Protein 9KUP (pdb70)

Sequence (260 aa):
QEPLTKERLISDWNSNVSVAVARTTAIAKSSDASLVQFLAADAAATTKSTANVLKQIEPLITQPAEREILDKIQVRKTYIASRDKVSQLKADGAEEAESTLINSYVPAAQGYLKLLGELLNLQRASSLDAKAAQEPLTKERLISDWNSNVSVAVARTTAIAKSSDASLVQFLAADAAATTKSTANVLKQIEPLITQPAEREILDKIQVRKTYIASRDKVSQLKADGAEEAESTLINSYVPAAQGYLKLLGELLNLQRASLD

Secondary structure (DSSP, 8-state):
--HHHHHHHHHHHHHHHHHHHHHHHHHHH-S-TTHHHHTHHHHHHHHHHHHHHHHHHGGG--SHHHHHHHHH--HHHHHHHHHHHHHHHHHT--HHHHHHIIIIIHHHHHHHHHHHHHHHHHHHHHHHHHH-/-HHHHHHHHHHHHHHHHHHHHHHHHHHHH-S-THHHHHTHHHHHHHHHHHHHHHHHHGGG--SHHHHHHHHH--HHHHHHHHHHHHHHHHHT--HHHHHHIIIIIHHHHHHHHHHHHHHHHHHHHHH-

Organism: NCBI:txid363952

InterPro domains:
  IPR003660 HAMP domain [PF00672] (223-268)
  IPR003660 HAMP domain [PS50885] (225-277)
  IPR003660 HAMP domain [SM00304] (225-277)
  IPR004089 Methyl-accepting chemotaxis protein (MCP) signalling domain [PF00015] (337-493)
  IPR004089 Methyl-accepting chemotaxis protein (MCP) signalling domain [PS50111] (282-511)
  IPR004089 Methyl-accepting chemotaxis protein (MCP) signalling domain [SM00283] (278-525)
  IPR004090 Chemotaxis methyl-accepting receptor [PR00260] (29-54)
  IPR004090 Chemotaxis methyl-accepting receptor [PR00260] (299-328)
  IPR004090 Chemotaxis methyl-accepting receptor [PR00260] (376-403)
  IPR004090 Chemotaxis methyl-accepting receptor [PR00260] (405-434)
  IPR004090 Chemotaxis methyl-accepting receptor [PR00260] (453-482)
  IPR024478 Chemotaxis methyl-accepting receptor HlyB-like, 4HB MCP domain [PF12729] (18-185)
  IPR047347 Putative sensory transducer protein YvaQ-like, ligand-binding sensor domain [cd19411] (57-194)

Solvent-accessible surface area: 12837 Å² total

Structure (mmCIF, N/CA/C/O backbone):
data_9KUP
#
_entry.id   9KUP
#
_cell.length_a   59.800
_cell.length_b   59.800
_cell.length_c   158.201
_cell.angle_alpha   90.00
_cell.angle_beta   90.00
_cell.angle_gamma   120.00
#
_symmetry.space_group_name_H-M   'P 31 2 1'
#
loop_
_entity.id
_entity.type
_entity.pdbx_description
1 polymer 'Methyl-accepting chemotaxis sensory transducer'
2 non-polymer D-MALATE
3 non-polymer 'SULFATE ION'
4 non-polymer GLYCEROL
5 water water
#
loop_
_atom_site.group_PDB
_atom_site.id
_atom_site.type_symbol
_atom_site.label_atom_id
_atom_site.label_alt_id
_atom_site.label_comp_id
_atom_site.label_asym_id
_atom_site.label_entity_id
_atom_site.label_seq_id
_atom_site.pdbx_PDB_ins_code
_atom_site.Cartn_x
_atom_site.Cartn_y
_atom_site.Cartn_z
_atom_site.occupancy
_atom_site.B_iso_or_equiv
_atom_site.auth_seq_id
_atom_site.auth_comp_id
_atom_site.auth_asym_id
_atom_site.auth_atom_id
_atom_site.pdbx_PDB_model_num
ATOM 17 N N . GLN A 1 35 ? 11.860 -9.687 25.463 1.00 26.64 59 GLN A N 1
ATOM 18 C CA . GLN A 1 35 ? 11.968 -10.554 24.295 1.00 27.05 59 GLN A CA 1
ATOM 19 C C . GLN A 1 35 ? 12.505 -9.762 23.112 1.00 25.14 59 GLN A C 1
ATOM 20 O O . GLN A 1 35 ? 12.378 -8.539 23.061 1.00 23.18 59 GLN A O 1
ATOM 26 N N . GLU A 1 36 ? 13.101 -10.488 22.149 1.00 22.72 60 GLU A N 1
ATOM 27 C CA . GLU A 1 36 ? 13.754 -9.965 20.949 1.00 22.50 60 GLU A CA 1
ATOM 28 C C . GLU A 1 36 ? 14.593 -8.728 21.261 1.00 20.12 60 GLU A C 1
ATOM 29 O O . GLU A 1 36 ? 14.469 -7.696 20.569 1.00 21.20 60 GLU A O 1
ATOM 35 N N . PRO A 1 37 ? 15.437 -8.780 22.298 1.00 23.61 61 PRO A N 1
ATOM 36 C CA . PRO A 1 37 ? 16.189 -7.570 22.663 1.00 24.63 61 PRO A CA 1
ATOM 37 C C . PRO A 1 37 ? 17.148 -7.122 21.570 1.00 22.53 61 PRO A C 1
ATOM 38 O O . PRO A 1 37 ? 17.363 -5.912 21.421 1.00 20.42 61 PRO A O 1
ATOM 42 N N . LEU A 1 38 ? 17.753 -8.047 20.811 1.00 19.14 62 LEU A N 1
ATOM 43 C CA . LEU A 1 38 ? 18.724 -7.605 19.808 1.00 16.11 62 LEU A CA 1
ATOM 44 C C . LEU A 1 38 ? 18.039 -6.834 18.684 1.00 16.92 62 LEU A C 1
ATOM 45 O O . LEU A 1 38 ? 18.548 -5.793 18.230 1.00 17.59 62 LEU A O 1
ATOM 50 N N . THR A 1 39 ? 16.875 -7.313 18.228 1.00 15.52 63 THR A N 1
ATOM 51 C CA . THR A 1 39 ? 16.143 -6.575 17.200 1.00 16.94 63 THR A CA 1
ATOM 52 C C . THR A 1 39 ? 15.798 -5.180 17.680 1.00 17.15 63 THR A C 1
ATOM 53 O O . THR A 1 39 ? 15.933 -4.193 16.930 1.00 17.03 63 THR A O 1
ATOM 57 N N . LYS A 1 40 ? 15.314 -5.071 18.924 1.00 17.00 64 LYS A N 1
ATOM 58 C CA . LYS A 1 40 ? 14.997 -3.752 19.446 1.00 16.19 64 LYS A CA 1
ATOM 59 C C . LYS A 1 40 ? 16.254 -2.908 19.629 1.00 13.86 64 LYS A C 1
ATOM 60 O O . LYS A 1 40 ? 16.229 -1.712 19.395 1.00 15.80 64 LYS A O 1
ATOM 66 N N . GLU A 1 41 ? 17.358 -3.504 20.077 1.00 15.82 65 GLU A N 1
ATOM 67 C CA . GLU A 1 41 ? 18.583 -2.729 20.197 1.00 15.10 65 GLU A CA 1
ATOM 68 C C . GLU A 1 41 ? 19.001 -2.122 18.850 1.00 16.98 65 GLU A C 1
ATOM 69 O O . GLU A 1 41 ? 19.413 -0.955 18.782 1.00 16.61 65 GLU A O 1
ATOM 75 N N . ARG A 1 42 ? 18.871 -2.874 17.762 1.00 15.62 66 ARG A N 1
ATOM 76 C CA . ARG A 1 42 ? 19.257 -2.326 16.459 1.00 13.62 66 ARG A CA 1
ATOM 77 C C . ARG A 1 42 ? 18.312 -1.213 16.014 1.00 16.48 66 ARG A C 1
ATOM 78 O O . ARG A 1 42 ? 18.744 -0.184 15.450 1.00 15.76 66 ARG A O 1
ATOM 86 N N . LEU A 1 43 ? 17.016 -1.380 16.265 1.00 13.77 67 LEU A N 1
ATOM 87 C CA . LEU A 1 43 ? 16.072 -0.326 15.936 1.00 13.33 67 LEU A CA 1
ATOM 88 C C . LEU A 1 43 ? 16.319 0.933 16.767 1.00 15.26 67 LEU A C 1
ATOM 89 O O . LEU A 1 43 ? 16.272 2.047 16.231 1.00 14.72 67 LEU A O 1
ATOM 94 N N . ILE A 1 44 ? 16.609 0.775 18.066 1.00 13.85 68 ILE A N 1
ATOM 95 C CA . ILE A 1 44 ? 16.864 1.930 18.925 1.00 14.62 68 ILE A CA 1
ATOM 96 C C . ILE A 1 44 ? 18.169 2.594 18.538 1.00 16.48 68 ILE A C 1
ATOM 97 O O . ILE A 1 44 ? 18.270 3.812 18.611 1.00 15.84 68 ILE A O 1
ATOM 102 N N . SER A 1 45 ? 19.178 1.822 18.107 1.00 14.96 69 SER A N 1
ATOM 103 C CA . SER A 1 45 ? 20.407 2.427 17.615 1.00 16.04 69 SER A CA 1
ATOM 104 C C . SER A 1 45 ? 20.110 3.365 16.464 1.00 16.45 69 SER A C 1
ATOM 105 O O . SER A 1 45 ? 20.594 4.503 16.431 1.00 15.51 69 SER A O 1
ATOM 108 N N . ASP A 1 46 ? 19.305 2.916 15.493 1.00 14.40 70 ASP A N 1
ATOM 109 C CA . ASP A 1 46 ? 18.952 3.802 14.383 1.00 14.13 70 ASP A CA 1
ATOM 110 C C . ASP A 1 46 ? 18.149 5.007 14.872 1.00 13.58 70 ASP A C 1
ATOM 111 O O . ASP A 1 46 ? 18.342 6.138 14.400 1.00 13.97 70 ASP A O 1
ATOM 116 N N . TRP A 1 47 ? 17.218 4.771 15.803 1.00 11.96 71 TRP A N 1
ATOM 117 C CA . TRP A 1 47 ? 16.405 5.847 16.359 1.00 12.49 71 TRP A CA 1
ATOM 118 C C . TRP A 1 47 ? 17.273 6.908 17.037 1.00 13.48 71 TRP A C 1
ATOM 119 O O . TRP A 1 47 ? 17.104 8.114 16.797 1.00 12.59 71 TRP A O 1
ATOM 130 N N . ASN A 1 48 ? 18.190 6.468 17.909 1.00 13.16 72 ASN A N 1
ATOM 131 C CA . ASN A 1 48 ? 19.140 7.354 18.582 1.00 14.00 72 ASN A CA 1
ATOM 132 C C . ASN A 1 48 ? 19.934 8.155 17.579 1.00 12.99 72 ASN A C 1
ATOM 133 O O . ASN A 1 48 ? 20.195 9.344 17.784 1.00 13.66 72 ASN A O 1
ATOM 138 N N . SER A 1 49 ? 20.421 7.489 16.521 1.00 13.21 73 SER A N 1
ATOM 139 C CA . SER A 1 49 ? 21.202 8.191 15.512 1.00 10.60 73 SER A CA 1
ATOM 140 C C . SER A 1 49 ? 20.358 9.271 14.883 1.00 10.73 73 SER A C 1
ATOM 141 O O . SER A 1 49 ? 20.821 10.412 14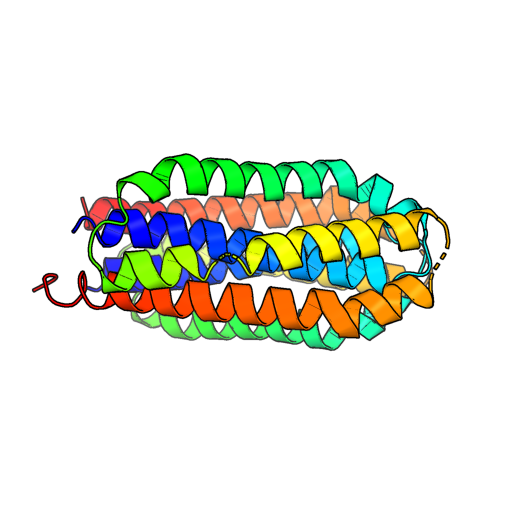.711 1.00 11.99 73 SER A O 1
ATOM 144 N N . ASN A 1 50 ? 19.101 8.951 14.570 1.00 11.93 74 ASN A N 1
ATOM 145 C CA . ASN A 1 50 ? 18.242 9.941 13.923 1.00 12.47 74 ASN A CA 1
ATOM 146 C C . ASN A 1 50 ? 18.003 11.144 14.832 1.00 11.73 74 ASN A C 1
ATOM 147 O O . ASN A 1 50 ? 18.052 12.297 14.378 1.00 11.62 74 ASN A O 1
ATOM 152 N N . VAL A 1 51 ? 17.755 10.894 16.125 1.00 11.01 75 VAL A N 1
ATOM 153 C CA . VAL A 1 51 ? 17.548 12.015 17.037 1.00 11.87 75 VAL A CA 1
ATOM 154 C C . VAL A 1 51 ? 18.815 12.852 17.121 1.00 11.51 75 VAL A C 1
ATOM 155 O O . VAL A 1 51 ? 18.761 14.085 17.091 1.00 12.87 75 VAL A O 1
ATOM 159 N N . SER A 1 52 ? 19.971 12.195 17.239 1.00 12.07 76 SER A N 1
ATOM 160 C CA . SER A 1 52 ? 21.230 12.936 17.356 1.00 10.07 76 SER A CA 1
ATOM 161 C C . SER A 1 52 ? 21.489 13.781 16.122 1.00 11.68 76 SER A C 1
ATOM 162 O O . SER A 1 52 ? 21.967 14.923 16.225 1.00 11.25 76 SER A O 1
ATOM 165 N N . VAL A 1 53 ? 21.200 13.219 14.934 1.00 10.50 77 VAL A N 1
ATOM 166 C CA . VAL A 1 53 ? 21.327 13.974 13.683 1.00 9.81 77 VAL A CA 1
ATOM 167 C C . VAL A 1 53 ? 20.404 15.180 13.680 1.00 11.28 77 VAL A C 1
ATOM 168 O O . VAL A 1 53 ? 20.827 16.305 13.371 1.00 12.18 77 VAL A O 1
ATOM 172 N N . ALA A 1 54 ? 19.122 14.960 13.992 1.00 11.22 78 ALA A N 1
ATOM 173 C CA . ALA A 1 54 ? 18.152 16.050 13.979 1.00 10.30 78 ALA A CA 1
ATOM 174 C C . ALA A 1 54 ? 18.504 17.127 15.001 1.00 11.10 78 ALA A C 1
ATOM 175 O O . ALA A 1 54 ? 18.322 18.332 14.737 1.00 11.83 78 ALA A O 1
ATOM 177 N N . VAL A 1 55 ? 19.011 16.735 16.176 1.00 12.26 79 VAL A N 1
ATOM 178 C CA . VAL A 1 55 ? 19.448 17.744 17.150 1.00 12.05 79 VAL A CA 1
ATOM 179 C C . VAL A 1 55 ? 20.587 18.591 16.585 1.00 13.16 79 VAL A C 1
ATOM 180 O O . VAL A 1 55 ? 20.587 19.821 16.715 1.00 11.60 79 VAL A O 1
ATOM 184 N N . ALA A 1 56 ? 21.590 17.950 15.960 1.00 10.83 80 ALA A N 1
ATOM 185 C CA . ALA A 1 56 ? 22.685 18.715 15.367 1.00 10.65 80 ALA A CA 1
ATOM 186 C C . ALA A 1 56 ? 22.179 19.668 14.303 1.00 12.88 80 ALA A C 1
ATOM 187 O O . ALA A 1 56 ? 22.613 20.823 14.229 1.00 11.26 80 ALA A O 1
ATOM 189 N N . ARG A 1 57 ? 21.254 19.190 13.467 1.00 11.19 81 ARG A N 1
ATOM 190 C CA . ARG A 1 57 ? 20.739 19.986 12.358 1.00 10.33 81 ARG A CA 1
ATOM 191 C C . ARG A 1 57 ? 19.896 21.152 12.865 1.00 11.92 81 ARG A C 1
ATOM 192 O O . ARG A 1 57 ? 20.043 22.298 12.399 1.00 11.75 81 ARG A O 1
ATOM 200 N N . THR A 1 58 ? 19.002 20.880 13.825 1.00 11.34 82 THR A N 1
ATOM 201 C CA . THR A 1 58 ? 18.136 21.931 14.355 1.00 10.15 82 THR A CA 1
ATOM 202 C C . THR A 1 58 ? 18.952 22.965 15.114 1.00 11.32 82 THR A C 1
ATOM 203 O O . THR A 1 58 ? 18.676 24.177 15.031 1.00 11.74 82 THR A O 1
ATOM 207 N N . THR A 1 59 ? 19.983 22.514 15.839 1.00 11.69 83 THR A N 1
ATOM 208 C CA . THR A 1 59 ? 20.848 23.457 16.535 1.00 12.99 83 THR A CA 1
ATOM 209 C C . THR A 1 59 ? 21.555 24.382 15.545 1.00 13.17 83 THR A C 1
ATOM 210 O O . THR A 1 59 ? 21.613 25.600 15.747 1.00 12.41 83 THR A O 1
ATOM 214 N N . ALA A 1 60 ? 22.074 23.818 14.448 1.00 11.38 84 ALA A N 1
ATOM 215 C CA . ALA A 1 60 ? 22.728 24.641 13.447 1.00 13.11 84 ALA A CA 1
ATOM 216 C C . ALA A 1 60 ? 21.743 25.628 12.824 1.00 12.67 84 ALA A C 1
ATOM 217 O O . ALA A 1 60 ? 22.067 26.814 12.629 1.00 12.37 84 ALA A O 1
ATOM 219 N N . ILE A 1 61 ? 20.537 25.154 12.499 1.00 12.90 85 ILE A N 1
ATOM 220 C CA . ILE A 1 61 ? 19.507 26.037 11.957 1.00 12.41 85 ILE A CA 1
ATOM 221 C C . ILE A 1 61 ? 19.213 27.184 12.906 1.00 13.87 85 ILE A C 1
ATOM 222 O O . ILE A 1 61 ? 19.148 28.352 12.495 1.00 14.15 85 ILE A O 1
ATOM 227 N N . ALA A 1 62 ? 19.057 26.889 14.196 1.00 12.48 86 ALA A N 1
ATOM 228 C CA . ALA A 1 62 ? 18.675 27.933 15.145 1.00 12.11 86 ALA A CA 1
ATOM 229 C C . ALA A 1 62 ? 19.753 28.985 15.302 1.00 15.02 86 ALA A C 1
ATOM 230 O O . ALA A 1 62 ? 19.440 30.151 15.592 1.00 15.62 86 ALA A O 1
ATOM 232 N N . LYS A 1 63 ? 21.022 28.606 15.136 1.00 14.74 87 LYS A N 1
ATOM 233 C CA . LYS A 1 63 ? 22.116 29.524 15.419 1.00 14.22 87 LYS A CA 1
ATOM 234 C C . LYS A 1 63 ? 22.621 30.275 14.192 1.00 15.64 87 LYS A C 1
ATOM 235 O O . LYS A 1 63 ? 23.393 31.230 14.337 1.00 20.59 87 LYS A O 1
ATOM 241 N N . SER A 1 64 ? 22.202 29.896 13.001 1.00 12.83 88 SER A N 1
ATOM 242 C CA . SER A 1 64 ? 22.615 30.594 11.793 1.00 14.17 88 SER A CA 1
ATOM 243 C C . SER A 1 64 ? 21.699 31.773 11.507 1.00 13.87 88 SER A C 1
ATOM 244 O O . SER A 1 64 ? 20.482 31.657 11.627 1.00 15.75 88 SER A O 1
ATOM 247 N N . SER A 1 65 ? 22.289 32.890 11.122 1.00 13.23 89 SER A N 1
ATOM 248 C CA . SER A 1 65 ? 21.484 34.047 10.720 1.00 16.74 89 SER A CA 1
ATOM 249 C C . SER A 1 65 ? 20.879 33.892 9.318 1.00 17.27 89 SER A C 1
ATOM 250 O O . SER A 1 65 ? 20.109 34.765 8.885 1.00 19.91 89 SER A O 1
ATOM 253 N N . ASP A 1 66 ? 21.209 32.811 8.594 1.00 17.39 90 ASP A N 1
ATOM 254 C CA . ASP A 1 66 ? 20.692 32.517 7.248 1.00 15.47 90 ASP A CA 1
ATOM 255 C C . ASP A 1 66 ? 19.304 31.895 7.376 1.00 15.59 90 ASP A C 1
ATOM 256 O O . ASP A 1 66 ? 19.167 30.710 7.701 1.00 18.20 90 ASP A O 1
ATOM 261 N N . ALA A 1 67 ? 18.254 32.708 7.168 1.00 13.56 91 ALA A N 1
ATOM 262 C CA . ALA A 1 67 ? 16.892 32.231 7.306 1.00 15.58 91 ALA A CA 1
ATOM 263 C C . ALA A 1 67 ? 16.582 31.145 6.299 1.00 14.91 91 ALA A C 1
ATOM 264 O O . ALA A 1 67 ? 15.704 30.311 6.551 1.00 17.80 91 ALA A O 1
ATOM 266 N N . SER A 1 68 ? 17.308 31.110 5.181 1.00 15.09 92 SER A N 1
ATOM 267 C CA . SER A 1 68 ? 17.018 30.107 4.159 1.00 15.32 92 SER A CA 1
ATOM 268 C C . SER A 1 68 ? 17.607 28.746 4.496 1.00 13.32 92 SER A C 1
ATOM 269 O O . SER A 1 68 ? 17.276 27.775 3.825 1.00 14.14 92 SER A O 1
ATOM 272 N N . LEU A 1 69 ? 18.475 28.646 5.510 1.00 12.60 93 LEU A N 1
ATOM 273 C CA . LEU A 1 69 ? 19.093 27.356 5.788 1.00 13.28 93 LEU A CA 1
ATOM 274 C C . LEU A 1 69 ? 18.047 26.283 6.068 1.00 14.24 93 LEU A C 1
ATOM 275 O O . LEU A 1 69 ? 18.219 25.134 5.652 1.00 14.04 93 LEU A O 1
ATOM 280 N N . VAL A 1 70 ? 16.937 26.629 6.742 1.00 13.31 94 VAL A N 1
ATOM 281 C CA . VAL A 1 70 ? 15.930 25.607 7.031 1.00 17.15 94 VAL A CA 1
ATOM 282 C C . VAL A 1 70 ? 15.403 25.003 5.725 1.00 15.33 94 VAL A C 1
ATOM 283 O O . VAL A 1 70 ? 15.174 23.792 5.630 1.00 17.21 94 VAL A O 1
ATOM 287 N N . GLN A 1 71 ? 15.229 25.837 4.684 1.00 15.42 95 GLN A N 1
ATOM 288 C CA . GLN A 1 71 ? 14.766 25.350 3.384 1.00 15.07 95 GLN A CA 1
ATOM 289 C C . GLN A 1 71 ? 15.796 24.451 2.709 1.00 15.39 95 GLN A C 1
ATOM 290 O O . GLN A 1 71 ? 15.448 23.412 2.125 1.00 16.15 95 GLN A O 1
ATOM 296 N N . PHE A 1 72 ? 17.058 24.851 2.742 1.00 14.46 96 PHE A N 1
ATOM 297 C CA . PHE A 1 72 ? 18.093 24.046 2.108 1.00 14.95 96 PHE A CA 1
ATOM 298 C C . PHE A 1 72 ? 18.347 22.725 2.811 1.00 19.39 96 PHE A C 1
ATOM 299 O O . PHE A 1 72 ? 18.853 21.798 2.161 1.00 16.00 96 PHE A O 1
ATOM 307 N N . LEU A 1 73 ? 17.980 22.594 4.106 1.00 12.47 97 LEU A N 1
ATOM 308 C CA . LEU A 1 73 ? 18.122 21.330 4.825 1.00 12.43 97 LEU A CA 1
ATOM 309 C C . LEU A 1 73 ? 16.824 20.551 4.923 1.00 13.15 97 LEU A C 1
ATOM 310 O O . LEU A 1 73 ? 16.816 19.477 5.526 1.00 14.49 97 LEU A O 1
ATOM 315 N N . ALA A 1 74 ? 15.737 21.072 4.340 1.00 13.42 98 ALA A N 1
ATOM 316 C CA . ALA A 1 74 ? 14.418 20.504 4.586 1.00 15.09 98 ALA A CA 1
ATOM 317 C C . ALA A 1 74 ? 14.294 19.082 4.063 1.00 14.51 98 ALA A C 1
ATOM 318 O O . ALA A 1 74 ? 13.677 18.244 4.722 1.00 16.28 98 ALA A O 1
ATOM 320 N N . ALA A 1 75 ? 14.835 18.785 2.876 1.00 16.23 99 ALA A N 1
ATOM 321 C CA . ALA A 1 75 ? 14.712 17.413 2.387 1.00 18.89 99 ALA A CA 1
ATOM 322 C C . ALA A 1 75 ? 15.452 16.423 3.303 1.00 16.61 99 ALA A C 1
ATOM 323 O O . ALA A 1 75 ? 14.938 15.338 3.618 1.00 17.42 99 ALA A O 1
ATOM 325 N N . ASP A 1 76 ? 16.647 16.795 3.771 1.00 16.33 100 ASP A N 1
ATOM 326 C CA . ASP A 1 76 ? 17.372 15.928 4.704 1.00 14.87 100 ASP A CA 1
ATOM 327 C C . ASP A 1 76 ? 16.603 15.790 6.010 1.00 16.67 100 ASP A C 1
ATOM 328 O O . ASP A 1 76 ? 16.529 14.688 6.578 1.00 15.23 100 ASP A O 1
ATOM 333 N N . ALA A 1 77 ? 16.011 16.887 6.495 1.00 14.91 101 ALA A N 1
ATOM 334 C CA . ALA A 1 77 ? 15.268 16.790 7.752 1.00 15.04 101 ALA A CA 1
ATOM 335 C C . ALA A 1 77 ? 14.057 15.890 7.579 1.00 16.64 101 ALA A C 1
ATOM 336 O O . ALA A 1 77 ? 13.715 15.113 8.487 1.00 16.09 101 ALA A O 1
ATOM 338 N N . ALA A 1 78 ? 13.371 16.011 6.438 1.00 16.09 102 ALA A N 1
ATOM 339 C CA . ALA A 1 78 ? 12.216 15.158 6.188 1.00 17.45 102 ALA A CA 1
ATOM 340 C C . ALA A 1 78 ? 12.622 13.692 6.172 1.00 17.44 102 ALA A C 1
ATOM 341 O O . ALA A 1 78 ? 11.918 12.850 6.759 1.00 19.65 102 ALA A O 1
ATOM 343 N N . ALA A 1 79 ? 13.791 13.379 5.566 1.00 16.93 103 ALA A N 1
ATOM 344 C CA . ALA A 1 79 ? 14.286 11.999 5.517 1.00 17.68 103 ALA A CA 1
ATOM 345 C C . ALA A 1 79 ? 14.573 11.458 6.914 1.00 15.73 103 ALA A C 1
ATOM 346 O O . ALA A 1 79 ? 14.243 10.300 7.215 1.00 18.59 103 ALA A O 1
ATOM 348 N N . THR A 1 80 ? 15.144 12.292 7.785 1.00 14.85 104 THR A N 1
ATOM 349 C CA . THR A 1 80 ? 15.464 11.838 9.136 1.00 14.14 104 THR A CA 1
ATOM 350 C C . THR A 1 80 ? 14.203 11.560 9.944 1.00 16.20 104 THR A C 1
ATOM 351 O O . THR A 1 80 ? 14.145 10.575 10.696 1.00 15.00 104 THR A O 1
ATOM 355 N N . THR A 1 81 ? 13.180 12.410 9.821 1.00 16.45 105 THR A N 1
ATOM 356 C CA . THR A 1 81 ? 12.004 12.179 10.665 1.00 18.46 105 THR A CA 1
ATOM 357 C C . THR A 1 81 ? 11.157 11.057 10.075 1.00 20.48 105 THR A C 1
ATOM 358 O O . THR A 1 81 ? 10.555 10.284 10.843 1.00 20.74 105 THR A O 1
ATOM 362 N N . LYS A 1 82 ? 11.253 10.836 8.759 1.00 17.36 106 LYS A N 1
ATOM 363 C CA . LYS A 1 82 ? 10.606 9.677 8.157 1.00 23.13 106 LYS A CA 1
ATOM 364 C C . LYS A 1 82 ? 11.279 8.390 8.599 1.00 22.22 106 LYS A C 1
ATOM 365 O O . LYS A 1 82 ? 10.602 7.390 8.884 1.00 22.12 106 LYS A O 1
ATOM 371 N N . SER A 1 83 ? 12.610 8.390 8.658 1.00 19.63 107 SER A N 1
ATOM 372 C CA . SER A 1 83 ? 13.320 7.205 9.135 1.00 17.83 107 SER A CA 1
ATOM 373 C C . SER A 1 83 ? 12.864 6.819 10.544 1.00 17.61 107 SER A C 1
ATOM 374 O O . SER A 1 83 ? 12.644 5.635 10.833 1.00 17.39 107 SER A O 1
ATOM 377 N N . THR A 1 84 ? 12.654 7.800 11.424 1.00 15.88 108 THR A N 1
ATOM 378 C CA . THR A 1 84 ? 12.157 7.485 12.760 1.00 14.52 108 THR A CA 1
ATOM 379 C C . THR A 1 84 ? 10.723 6.979 12.718 1.00 13.41 108 THR A C 1
ATOM 380 O O . THR A 1 84 ? 10.372 6.077 13.491 1.00 15.66 108 THR A O 1
ATOM 384 N N . ALA A 1 85 ? 9.879 7.581 11.873 1.00 18.67 109 ALA A N 1
ATOM 385 C CA . ALA A 1 85 ? 8.515 7.082 11.734 1.00 17.29 109 ALA A CA 1
ATOM 386 C C . ALA A 1 85 ? 8.514 5.602 11.390 1.00 17.23 109 ALA A C 1
ATOM 387 O O . ALA A 1 85 ? 7.700 4.827 11.932 1.00 20.35 109 ALA A O 1
ATOM 389 N N . ASN A 1 86 ? 9.450 5.187 10.517 1.00 17.99 110 ASN A N 1
ATOM 390 C CA . ASN A 1 86 ? 9.565 3.789 10.115 1.00 19.80 110 ASN A CA 1
ATOM 391 C C . ASN A 1 86 ? 10.078 2.913 11.250 1.00 20.26 110 ASN A C 1
ATOM 392 O O . ASN A 1 86 ? 9.615 1.780 11.425 1.00 21.21 110 ASN A O 1
ATOM 397 N N . VAL A 1 87 ? 11.075 3.389 11.992 1.00 16.13 111 VAL A N 1
ATOM 398 C CA . VAL A 1 87 ? 11.504 2.666 13.181 1.00 16.39 111 VAL A CA 1
ATOM 399 C C . VAL A 1 87 ? 10.315 2.445 14.117 1.00 16.60 111 VAL A C 1
ATOM 400 O O . VAL A 1 87 ? 10.131 1.356 14.672 1.00 16.31 111 VAL A O 1
ATOM 404 N N . LEU A 1 88 ? 9.512 3.493 14.333 1.00 17.85 112 LEU A N 1
ATOM 405 C CA . LEU A 1 88 ? 8.387 3.390 15.257 1.00 17.22 112 LEU A CA 1
ATOM 406 C C . LEU A 1 88 ? 7.393 2.340 14.794 1.00 16.49 112 LEU A C 1
ATOM 407 O O . LEU A 1 88 ? 6.890 1.548 15.612 1.00 18.32 112 LEU A O 1
ATOM 412 N N . LYS A 1 89 ? 7.147 2.268 13.483 1.00 16.72 113 LYS A N 1
ATOM 413 C CA . LYS A 1 89 ? 6.212 1.262 12.980 1.00 17.49 113 LYS A CA 1
ATOM 414 C C . LYS A 1 89 ? 6.706 -0.151 13.279 1.00 17.77 113 LYS A C 1
ATOM 415 O O . LYS A 1 89 ? 5.908 -1.034 13.658 1.00 19.64 113 LYS A O 1
ATOM 421 N N . GLN A 1 90 ? 8.027 -0.375 13.145 1.00 18.70 114 GLN A N 1
ATOM 422 C CA . GLN A 1 90 ? 8.619 -1.674 13.413 1.00 17.22 114 GLN A CA 1
ATOM 423 C C . GLN A 1 90 ? 8.740 -1.958 14.902 1.00 17.56 114 GLN A C 1
ATOM 424 O O . GLN A 1 90 ? 8.562 -3.107 15.322 1.00 20.40 114 GLN A O 1
ATOM 430 N N . ILE A 1 91 ? 9.046 -0.947 15.720 1.00 15.64 115 ILE A N 1
ATOM 431 C CA . ILE A 1 91 ? 9.429 -1.279 17.093 1.00 14.93 115 ILE A CA 1
ATOM 432 C C . ILE A 1 91 ? 8.224 -1.346 18.021 1.00 18.03 115 ILE A C 1
ATOM 433 O O . ILE A 1 91 ? 8.258 -2.095 19.009 1.00 16.57 115 ILE A O 1
ATOM 438 N N . GLU A 1 92 ? 7.168 -0.594 17.727 1.00 17.97 116 GLU A N 1
ATOM 439 C CA . GLU A 1 92 ? 6.040 -0.527 18.659 1.00 16.84 116 GLU A CA 1
ATOM 440 C C . GLU A 1 92 ? 5.455 -1.901 18.976 1.00 17.94 116 GLU A C 1
ATOM 441 O O . GLU A 1 92 ? 5.244 -2.198 20.164 1.00 18.28 116 GLU A O 1
ATOM 447 N N . PRO A 1 93 ? 5.243 -2.791 18.015 1.00 18.78 117 PRO A N 1
ATOM 448 C CA . PRO A 1 93 ? 4.715 -4.130 18.365 1.00 20.28 117 PRO A CA 1
ATOM 449 C C . PRO A 1 93 ? 5.645 -4.969 19.223 1.00 23.09 117 PRO A C 1
ATOM 450 O O . PRO A 1 93 ? 5.189 -5.893 19.915 1.00 22.18 117 PRO A O 1
ATOM 454 N N . LEU A 1 94 ? 6.944 -4.726 19.149 1.00 16.86 118 LEU A N 1
ATOM 455 C CA . LEU A 1 94 ? 7.920 -5.515 19.889 1.00 14.47 118 LEU A CA 1
ATOM 456 C C . LEU A 1 94 ? 8.093 -5.063 21.331 1.00 17.75 118 LEU A C 1
ATOM 457 O O . LEU A 1 94 ? 8.740 -5.766 22.112 1.00 15.52 118 LEU A O 1
ATOM 462 N N . ILE A 1 95 ? 7.543 -3.908 21.711 1.00 15.63 119 ILE A N 1
ATOM 463 C CA . ILE A 1 95 ? 7.703 -3.365 23.057 1.00 15.93 119 ILE A CA 1
ATOM 464 C C . ILE A 1 95 ? 6.500 -3.862 23.845 1.00 15.09 119 ILE A C 1
ATOM 465 O O . ILE A 1 95 ? 5.374 -3.403 23.637 1.00 18.33 119 ILE A O 1
ATOM 470 N N . THR A 1 96 ? 6.737 -4.867 24.709 1.00 14.12 120 THR A N 1
ATOM 471 C CA . THR A 1 96 ? 5.664 -5.640 25.344 1.00 17.26 120 THR A CA 1
ATOM 472 C C . THR A 1 96 ? 5.706 -5.655 26.867 1.00 16.05 120 THR A C 1
ATOM 473 O O . THR A 1 96 ? 4.644 -5.627 27.513 1.00 17.47 120 THR A O 1
ATOM 477 N N . GLN A 1 97 ? 6.864 -5.720 27.462 1.00 17.13 121 GLN A N 1
ATOM 478 C CA . GLN A 1 97 ? 6.894 -5.893 28.916 1.00 18.00 121 GLN A CA 1
ATOM 479 C C . GLN A 1 97 ? 6.633 -4.562 29.621 1.00 18.51 121 GLN A C 1
ATOM 480 O O . GLN A 1 97 ? 6.863 -3.506 29.043 1.00 16.99 121 GLN A O 1
ATOM 486 N N . PRO A 1 98 ? 6.147 -4.579 30.880 1.00 16.11 122 PRO A N 1
ATOM 487 C CA . PRO A 1 98 ? 5.752 -3.310 31.518 1.00 19.12 122 PRO A CA 1
ATOM 488 C C . PRO A 1 98 ? 6.853 -2.279 31.569 1.00 21.89 122 PRO A C 1
ATOM 489 O O . PRO A 1 98 ? 6.578 -1.091 31.366 1.00 21.06 122 PRO A O 1
ATOM 493 N N . ALA A 1 99 ? 8.091 -2.683 31.872 1.00 19.01 123 ALA A N 1
ATOM 494 C CA . ALA A 1 99 ? 9.127 -1.673 32.052 1.00 19.18 123 ALA A CA 1
ATOM 495 C C . ALA A 1 99 ? 9.403 -0.951 30.736 1.00 19.33 123 ALA A C 1
ATOM 496 O O . ALA A 1 99 ? 9.534 0.275 30.705 1.00 21.57 123 ALA A O 1
ATOM 498 N N . GLU A 1 100 ? 9.450 -1.692 29.628 1.00 18.53 124 GLU A N 1
ATOM 499 C CA . GLU A 1 100 ? 9.752 -1.029 28.359 1.00 15.79 124 GLU A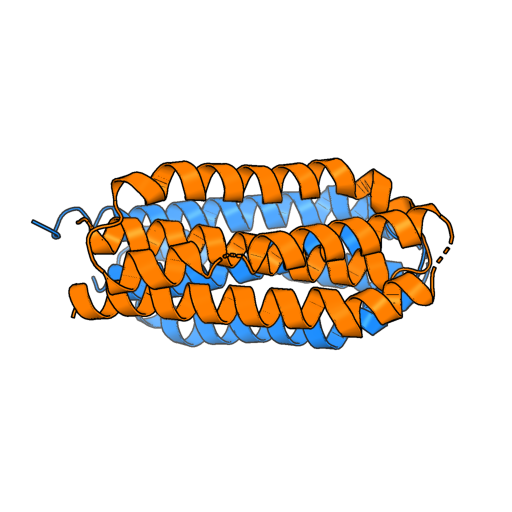 CA 1
ATOM 500 C C . GLU A 1 100 ? 8.528 -0.308 27.806 1.00 17.63 124 GLU A C 1
ATOM 501 O O . GLU A 1 100 ? 8.679 0.738 27.148 1.00 17.92 124 GLU A O 1
ATOM 507 N N . ARG A 1 101 ? 7.315 -0.798 28.091 1.00 16.42 125 ARG A N 1
ATOM 508 C CA . ARG A 1 101 ? 6.110 -0.081 27.696 1.00 16.61 125 ARG A CA 1
ATOM 509 C C . ARG A 1 101 ? 6.005 1.251 28.426 1.00 19.43 125 ARG A C 1
ATOM 510 O O . ARG A 1 101 ? 5.645 2.267 27.814 1.00 18.75 125 ARG A O 1
ATOM 518 N N . GLU A 1 102 ? 6.323 1.265 29.728 1.00 16.88 126 GLU A N 1
ATOM 519 C CA . GLU A 1 102 ? 6.272 2.520 30.474 1.00 17.12 126 GLU A CA 1
ATOM 520 C C . GLU A 1 102 ? 7.252 3.541 29.879 1.00 20.74 126 GLU A C 1
ATOM 521 O O . GLU A 1 102 ? 6.925 4.727 29.740 1.00 19.57 126 GLU A O 1
ATOM 527 N N . ILE A 1 103 ? 8.444 3.091 29.504 1.00 14.73 127 ILE A N 1
ATOM 528 C CA . ILE A 1 103 ? 9.406 4.025 28.906 1.00 14.42 127 ILE A CA 1
ATOM 529 C C . ILE A 1 103 ? 8.924 4.493 27.541 1.00 15.62 127 ILE A C 1
ATOM 530 O O . ILE A 1 103 ? 9.073 5.678 27.188 1.00 14.77 127 ILE A O 1
ATOM 535 N N . LEU A 1 104 ? 8.390 3.572 26.731 1.00 15.78 128 LEU A N 1
ATOM 536 C CA . LEU A 1 104 ? 7.885 3.977 25.424 1.00 14.91 128 LEU A CA 1
ATOM 537 C C . LEU A 1 104 ? 6.800 5.026 25.557 1.00 15.93 128 LEU A C 1
ATOM 538 O O . LEU A 1 104 ? 6.808 6.010 24.816 1.00 16.82 128 LEU A O 1
ATOM 543 N N . ASP A 1 105 ? 5.849 4.834 26.483 1.00 16.32 129 ASP A N 1
ATOM 544 C CA . ASP A 1 105 ? 4.829 5.860 26.694 1.00 15.63 129 ASP A CA 1
ATOM 545 C C . ASP A 1 105 ? 5.451 7.204 27.030 1.00 17.65 129 ASP A C 1
ATOM 546 O O . ASP A 1 105 ? 4.971 8.248 26.563 1.00 18.34 129 ASP A O 1
ATOM 551 N N . LYS A 1 106 ? 6.472 7.209 27.890 1.00 17.17 130 LYS A N 1
ATOM 552 C CA . LYS A 1 106 ? 7.156 8.454 28.233 1.00 14.53 130 LYS A CA 1
ATOM 553 C C . LYS A 1 106 ? 7.841 9.060 27.014 1.00 16.69 130 LYS A C 1
ATOM 554 O O . LYS A 1 106 ? 7.773 10.285 26.806 1.00 15.93 130 LYS A O 1
ATOM 560 N N . ILE A 1 107 ? 8.497 8.225 26.196 1.00 14.04 131 ILE A N 1
ATOM 561 C CA . ILE A 1 107 ? 9.121 8.722 24.964 1.00 13.16 131 ILE A CA 1
ATOM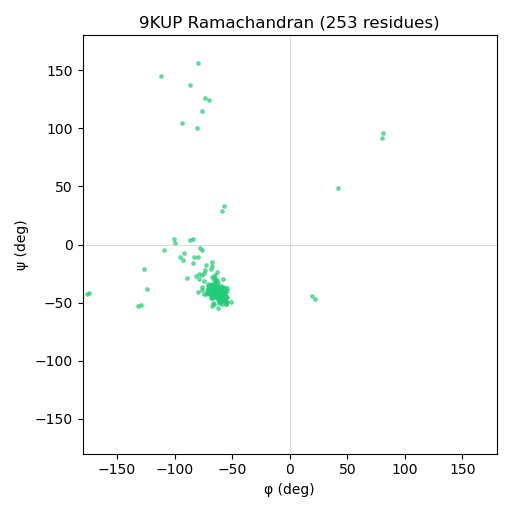 562 C C . ILE A 1 107 ? 8.078 9.363 24.057 1.00 13.84 131 ILE A C 1
ATOM 563 O O . ILE A 1 107 ? 8.308 10.437 23.486 1.00 14.25 131 ILE A O 1
ATOM 576 N N . GLN A 1 109 ? 5.290 10.847 24.778 1.00 17.08 133 GLN A N 1
ATOM 577 C CA . GLN A 1 109 ? 4.863 12.155 25.276 1.00 17.23 133 GLN A CA 1
ATOM 578 C C . GLN A 1 109 ? 5.949 13.211 25.082 1.00 15.42 133 GLN A C 1
ATOM 579 O O . GLN A 1 109 ? 5.670 14.331 24.625 1.00 15.44 133 GLN A O 1
ATOM 585 N N . VAL A 1 110 ? 7.198 12.882 25.400 1.00 13.82 134 VAL A N 1
ATOM 586 C CA . VAL A 1 110 ? 8.259 13.870 25.173 1.00 12.04 134 VAL A CA 1
ATOM 587 C C . VAL A 1 110 ? 8.444 14.145 23.684 1.00 14.17 134 VAL A C 1
ATOM 588 O O . VAL A 1 110 ? 8.770 15.276 23.273 1.00 13.68 134 VAL A O 1
ATOM 592 N N . ARG A 1 111 ? 8.288 13.113 22.845 1.00 12.82 135 ARG A N 1
ATOM 593 C CA . ARG A 1 111 ? 8.450 13.319 21.410 1.00 12.82 135 ARG A CA 1
ATOM 594 C C . ARG A 1 111 ? 7.423 14.292 20.876 1.00 13.80 135 ARG A C 1
ATOM 595 O O . ARG A 1 111 ? 7.732 15.089 19.979 1.00 15.06 135 ARG A O 1
ATOM 603 N N . LYS A 1 112 ? 6.214 14.304 21.446 1.00 15.03 136 LYS A N 1
ATOM 604 C CA . LYS A 1 112 ? 5.239 15.323 21.030 1.00 14.19 136 LYS A CA 1
ATOM 605 C C . LYS A 1 112 ? 5.756 16.734 21.287 1.00 15.91 136 LYS A C 1
ATOM 606 O O . LYS A 1 112 ? 5.697 17.601 20.396 1.00 17.34 136 LYS A O 1
ATOM 612 N N . THR A 1 113 ? 6.290 16.970 22.490 1.00 13.31 137 THR A N 1
ATOM 613 C CA . THR A 1 113 ? 6.869 18.269 22.821 1.00 13.43 137 THR A CA 1
ATOM 614 C C . THR A 1 113 ? 8.049 18.583 21.909 1.00 13.75 137 THR A C 1
ATOM 615 O O . THR A 1 113 ? 8.218 19.727 21.451 1.00 15.50 137 THR A O 1
ATOM 619 N N . TYR A 1 114 ? 8.885 17.576 21.670 1.00 13.21 138 TYR A N 1
ATOM 620 C CA . TYR A 1 114 ? 10.080 17.717 20.845 1.00 11.78 138 TYR A CA 1
ATOM 621 C C . TYR A 1 114 ? 9.706 18.126 19.420 1.00 12.83 138 TYR A C 1
ATOM 622 O O . TYR A 1 114 ? 10.314 19.040 18.830 1.00 12.51 138 TYR A O 1
ATOM 631 N N . ILE A 1 115 ? 8.735 17.419 18.828 1.00 12.47 139 ILE A N 1
ATOM 632 C CA . ILE A 1 115 ? 8.359 17.721 17.442 1.00 13.53 139 ILE A CA 1
ATOM 633 C C . ILE A 1 115 ? 7.763 19.120 17.330 1.00 13.86 139 ILE A C 1
ATOM 634 O O . ILE A 1 115 ? 8.104 19.873 16.413 1.00 13.97 139 ILE A O 1
ATOM 639 N N . ALA A 1 116 ? 6.895 19.498 18.269 1.00 13.82 140 ALA A N 1
ATOM 640 C CA . ALA A 1 116 ? 6.323 20.852 18.257 1.00 13.91 140 ALA A CA 1
ATOM 641 C C . ALA A 1 116 ? 7.409 21.908 18.366 1.00 15.87 140 ALA A C 1
ATOM 642 O O . ALA A 1 116 ? 7.400 22.886 17.598 1.00 16.61 140 ALA A O 1
ATOM 644 N N . SER A 1 117 ? 8.384 21.708 19.275 1.00 13.78 141 SER A N 1
ATOM 645 C CA . SER A 1 117 ? 9.434 22.719 19.432 1.00 13.22 141 SER A CA 1
ATOM 646 C C . SER A 1 117 ? 10.387 22.734 18.238 1.00 11.94 141 SER A C 1
ATOM 647 O O . SER A 1 117 ? 10.801 23.802 17.788 1.00 14.97 141 SER A O 1
ATOM 650 N N . ARG A 1 118 ? 10.756 21.553 17.701 1.00 13.63 142 ARG A N 1
ATOM 651 C CA . ARG A 1 118 ? 11.587 21.503 16.497 1.00 12.99 142 ARG A CA 1
ATOM 652 C C . ARG A 1 118 ? 10.946 22.289 15.355 1.00 14.04 142 ARG A C 1
ATOM 653 O O . ARG A 1 118 ? 11.605 23.099 14.687 1.00 15.54 142 ARG A O 1
ATOM 661 N N . ASP A 1 119 ? 9.654 22.042 15.124 1.00 13.40 143 ASP A N 1
ATOM 662 C CA . ASP A 1 119 ? 8.954 22.690 14.021 1.00 15.20 143 ASP A CA 1
ATOM 663 C C . ASP A 1 119 ? 8.812 24.183 14.260 1.00 19.02 143 ASP A C 1
ATOM 664 O O . ASP A 1 119 ? 8.896 24.970 13.301 1.00 16.79 143 ASP A O 1
ATOM 669 N N . LYS A 1 120 ? 8.616 24.578 15.525 1.00 14.62 144 LYS A N 1
ATOM 670 C CA . LYS A 1 120 ? 8.536 26.000 15.862 1.00 14.87 144 LYS A CA 1
ATOM 671 C C . LYS A 1 120 ? 9.877 26.709 15.657 1.00 15.06 144 LYS A C 1
ATOM 672 O O . LYS A 1 120 ? 9.904 27.823 15.099 1.00 16.08 144 LYS A O 1
ATOM 678 N N . VAL A 1 121 ? 10.992 26.113 16.122 1.00 15.30 145 VAL A N 1
ATOM 679 C CA . VAL A 1 121 ? 12.313 26.702 15.853 1.00 14.19 145 VAL A CA 1
ATOM 680 C C . VAL A 1 121 ? 12.493 26.904 14.358 1.00 14.39 145 VAL A C 1
ATOM 681 O O . VAL A 1 121 ? 12.942 27.972 13.894 1.00 15.90 145 VAL A O 1
ATOM 685 N N . SER A 1 122 ? 12.131 25.874 13.582 1.00 13.65 146 SER A N 1
ATOM 686 C CA . SER A 1 122 ? 12.343 25.927 12.136 1.00 13.35 146 SER A CA 1
ATOM 687 C C . SER A 1 122 ? 11.475 27.004 11.501 1.00 15.61 146 SER A C 1
ATOM 688 O O . SER A 1 122 ? 11.948 27.775 10.661 1.00 17.19 146 SER A O 1
ATOM 691 N N . GLN A 1 123 ? 10.212 27.106 11.925 1.00 13.94 147 GLN A N 1
ATOM 692 C CA . GLN A 1 123 ? 9.330 28.115 11.333 1.00 15.37 147 GLN A CA 1
ATOM 693 C C . GLN A 1 123 ? 9.792 29.518 11.696 1.00 15.26 147 GLN A C 1
ATOM 694 O O . GLN A 1 123 ? 9.820 30.429 10.848 1.00 16.02 147 GLN A O 1
ATOM 700 N N . LEU A 1 124 ? 10.149 29.725 12.968 1.00 14.19 148 LEU A N 1
ATOM 701 C CA . LEU A 1 124 ? 10.642 31.043 13.359 1.00 15.36 148 LEU A CA 1
ATOM 702 C C . LEU A 1 124 ? 11.872 31.433 12.557 1.00 14.20 148 LEU A C 1
ATOM 703 O O . LEU A 1 124 ? 12.004 32.587 12.138 1.00 15.27 148 LEU A O 1
ATOM 708 N N . LYS A 1 125 ? 12.848 30.527 12.426 1.00 15.08 149 LYS A N 1
ATOM 709 C CA . LYS A 1 125 ? 14.042 30.875 11.675 1.00 14.47 149 LYS A CA 1
ATOM 710 C C . LYS A 1 125 ? 13.715 31.192 10.226 1.00 15.13 149 LYS A C 1
ATOM 711 O O . LYS A 1 125 ? 14.263 32.150 9.657 1.00 16.26 149 LYS A O 1
ATOM 717 N N . ALA A 1 126 ? 12.842 30.385 9.600 1.00 15.89 150 ALA A N 1
ATOM 718 C CA . ALA A 1 126 ? 12.466 30.644 8.214 1.00 16.83 150 ALA A CA 1
ATOM 719 C C . ALA A 1 126 ? 11.843 32.021 8.087 1.00 16.73 150 ALA A C 1
ATOM 720 O O . ALA A 1 126 ? 12.051 32.722 7.084 1.00 18.52 150 ALA A O 1
ATOM 722 N N . ASP A 1 127 ? 11.076 32.429 9.104 1.00 14.80 151 ASP A N 1
ATOM 723 C CA . ASP A 1 127 ? 10.373 33.704 9.109 1.00 15.87 151 ASP A CA 1
ATOM 724 C C . ASP A 1 127 ? 11.243 34.853 9.576 1.00 16.36 151 ASP A C 1
ATOM 725 O O . ASP A 1 127 ? 10.734 35.970 9.677 1.00 18.09 151 ASP A O 1
ATOM 730 N N . GLY A 1 128 ? 12.533 34.631 9.823 1.00 16.45 152 GLY A N 1
ATOM 731 C CA . GLY A 1 128 ? 13.395 35.754 10.183 1.00 16.27 152 GLY A CA 1
ATOM 732 C C . GLY A 1 128 ? 13.293 36.188 11.612 1.00 18.37 152 GLY A C 1
ATOM 733 O O . GLY A 1 128 ? 13.847 37.233 11.969 1.00 20.00 152 GLY A O 1
ATOM 742 N N . ALA A 1 130 ? 14.738 35.573 14.498 1.00 15.22 154 ALA A N 1
ATOM 743 C CA . ALA A 1 130 ? 15.918 34.870 15.003 1.00 17.14 154 ALA A CA 1
ATOM 744 C C . ALA A 1 130 ? 15.953 34.839 16.517 1.00 16.68 154 ALA A C 1
ATOM 745 O O . ALA A 1 130 ? 16.329 33.815 17.098 1.00 16.76 154 ALA A O 1
ATOM 747 N N . GLU A 1 131 ? 15.619 35.949 17.182 1.00 17.16 155 GLU A N 1
ATOM 748 C CA . GLU A 1 131 ? 15.688 35.946 18.644 1.00 18.17 155 GLU A CA 1
ATOM 749 C C . GLU A 1 131 ? 14.683 34.974 19.228 1.00 19.68 155 GLU A C 1
ATOM 750 O O . GLU A 1 131 ? 14.999 34.231 20.169 1.00 19.06 155 GLU A O 1
ATOM 756 N N . GLU A 1 132 ? 13.467 34.947 18.668 1.00 17.80 156 GLU A N 1
ATOM 757 C CA . GLU A 1 132 ? 12.457 34.027 19.179 1.00 16.14 156 GLU A CA 1
ATOM 758 C C . GLU A 1 132 ? 12.842 32.583 18.919 1.00 20.59 156 GLU A C 1
ATOM 759 O O . GLU A 1 132 ? 12.640 31.719 19.788 1.00 17.28 156 GLU A O 1
ATOM 765 N N . ALA A 1 133 ? 13.449 32.306 17.764 1.00 16.33 157 ALA A N 1
ATOM 766 C CA . ALA A 1 133 ? 13.945 30.959 17.488 1.00 14.78 157 ALA A CA 1
ATOM 767 C C . ALA A 1 133 ? 14.985 30.516 18.502 1.00 15.97 157 ALA A C 1
ATOM 768 O O . ALA A 1 133 ? 14.967 29.347 18.933 1.00 15.01 157 ALA A O 1
ATOM 770 N N . GLU A 1 134 ? 15.939 31.398 18.833 1.00 14.71 158 GLU A N 1
ATOM 771 C CA . GLU A 1 134 ? 16.986 31.040 19.793 1.00 14.88 158 GLU A CA 1
ATOM 772 C C . GLU A 1 134 ? 16.397 30.804 21.168 1.00 18.44 158 GLU A C 1
ATOM 773 O O . GLU A 1 134 ? 16.840 29.898 21.908 1.00 20.02 158 GLU A O 1
ATOM 779 N N . SER A 1 135 ? 15.444 31.646 21.558 1.00 17.44 159 SER A N 1
ATOM 780 C CA . SER A 1 135 ? 14.761 31.449 22.840 1.00 19.31 159 SER A CA 1
ATOM 781 C C . SER A 1 135 ? 14.019 30.119 22.877 1.00 22.30 159 SER A C 1
ATOM 782 O O . SER A 1 135 ? 14.119 29.377 23.856 1.00 19.90 159 SER A O 1
ATOM 785 N N . THR A 1 136 ? 13.270 29.794 21.816 1.00 17.12 160 THR A N 1
ATOM 786 C CA . THR A 1 136 ? 12.562 28.514 21.769 1.00 14.55 160 THR A CA 1
ATOM 787 C C . THR A 1 136 ? 13.540 27.356 21.784 1.00 17.99 160 THR A C 1
ATOM 788 O O . THR A 1 136 ? 13.268 26.319 22.393 1.00 16.71 160 THR A O 1
ATOM 792 N N . LEU A 1 137 ? 14.672 27.510 21.099 1.00 16.10 161 LEU A N 1
ATOM 793 C CA . LEU A 1 137 ? 15.670 26.451 21.052 1.00 14.88 161 LEU A CA 1
ATOM 794 C C . LEU A 1 137 ? 16.071 26.050 22.462 1.00 17.82 161 LEU A C 1
ATOM 795 O O . LEU A 1 137 ? 16.064 24.865 22.819 1.00 16.10 161 LEU A O 1
ATOM 800 N N . ILE A 1 138 ? 16.426 27.035 23.281 1.00 17.48 162 ILE A N 1
ATOM 801 C CA . ILE A 1 138 ? 16.952 26.726 24.609 1.00 17.36 162 ILE A CA 1
ATOM 802 C C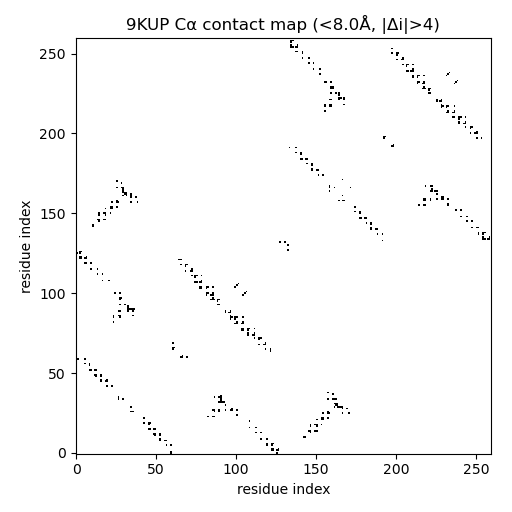 . ILE A 1 138 ? 15.829 26.401 25.568 1.00 23.45 162 ILE A C 1
ATOM 803 O O . ILE A 1 138 ? 15.948 25.473 26.390 1.00 23.71 162 ILE A O 1
ATOM 808 N N . ASN A 1 139 ? 14.724 27.150 25.502 1.00 20.29 163 ASN A N 1
ATOM 809 C CA . ASN A 1 139 ? 13.668 26.979 26.492 1.00 23.24 163 ASN A CA 1
ATOM 810 C C . ASN A 1 139 ? 12.834 25.733 26.264 1.00 19.84 163 ASN A C 1
ATOM 811 O O . ASN A 1 139 ? 12.240 25.216 27.221 1.00 21.01 163 ASN A O 1
ATOM 816 N N . SER A 1 140 ? 12.747 25.251 25.027 1.00 18.41 164 SER A N 1
ATOM 817 C CA . SER A 1 140 ? 11.816 24.159 24.730 1.00 18.26 164 SER A CA 1
ATOM 818 C C . SER A 1 140 ? 12.467 22.996 23.987 1.00 15.94 164 SER A C 1
ATOM 819 O O . SER A 1 140 ? 12.348 21.834 24.404 1.00 16.01 164 SER A O 1
ATOM 822 N N . TYR A 1 141 ? 13.160 23.277 22.882 1.00 15.23 165 TYR A N 1
ATOM 823 C CA . TYR A 1 141 ? 13.700 22.190 22.072 1.00 16.45 165 TYR A CA 1
ATOM 824 C C . TYR A 1 141 ? 14.778 21.410 22.824 1.00 14.21 165 TYR A C 1
ATOM 825 O O . TYR A 1 141 ? 14.732 20.170 22.887 1.00 15.51 165 TYR A O 1
ATOM 834 N N . VAL A 1 142 ? 15.766 22.104 23.381 1.00 14.36 166 VAL A N 1
ATOM 835 C CA . VAL A 1 142 ? 16.879 21.409 24.046 1.00 14.81 166 VAL A CA 1
ATOM 836 C C . VAL A 1 142 ? 16.398 20.528 25.197 1.00 13.83 166 VAL A C 1
ATOM 837 O O . VAL A 1 142 ? 16.787 19.352 25.243 1.00 12.76 166 VAL A O 1
ATOM 841 N N . PRO A 1 143 ? 15.599 21.012 26.150 1.00 13.38 167 PRO A N 1
ATOM 842 C CA . PRO A 1 143 ? 15.126 20.085 27.202 1.00 14.07 167 PRO A CA 1
ATOM 843 C C . PRO A 1 143 ? 14.364 18.902 26.646 1.00 11.80 167 PRO A C 1
ATOM 844 O O . PRO A 1 143 ? 14.472 17.777 27.171 1.00 11.45 167 PRO A O 1
ATOM 848 N N . ALA A 1 144 ? 13.563 19.118 25.602 1.00 11.72 168 ALA A N 1
ATOM 849 C CA . ALA A 1 144 ? 12.816 18.001 25.033 1.00 11.20 168 ALA A CA 1
ATOM 850 C C . ALA A 1 144 ? 13.755 17.021 24.363 1.00 14.23 168 ALA A C 1
ATOM 851 O O . ALA A 1 144 ? 13.599 15.812 24.527 1.00 13.43 168 ALA A O 1
ATOM 853 N N . ALA A 1 145 ? 14.720 17.517 23.581 1.00 10.74 169 ALA A N 1
ATOM 854 C CA . ALA A 1 145 ? 15.659 16.601 22.954 1.00 11.15 169 ALA A CA 1
ATOM 855 C C . ALA A 1 145 ? 16.484 15.839 23.989 1.00 13.06 169 ALA A C 1
ATOM 856 O O . ALA A 1 145 ? 16.755 14.629 23.843 1.00 12.63 169 ALA A O 1
ATOM 858 N N . GLN A 1 146 ? 16.933 16.530 25.039 1.00 10.98 170 GLN A N 1
ATOM 859 C CA . GLN A 1 146 ? 17.732 15.844 26.041 1.00 12.07 170 GLN A CA 1
ATOM 860 C C . GLN A 1 146 ? 16.895 14.783 26.743 1.00 13.16 170 GLN A C 1
ATOM 861 O O . GLN A 1 146 ? 17.377 13.684 27.015 1.00 13.13 170 GLN A O 1
ATOM 867 N N . GLY A 1 147 ? 15.618 15.081 27.016 1.00 11.95 171 GLY A N 1
ATOM 868 C CA . GLY A 1 147 ? 14.769 14.074 27.639 1.00 11.74 171 GLY A CA 1
ATOM 869 C C . GLY A 1 147 ? 14.497 12.905 26.709 1.00 12.07 171 GLY A C 1
ATOM 870 O O . GLY A 1 147 ? 14.458 11.750 27.138 1.00 12.97 171 GLY A O 1
ATOM 871 N N . TYR A 1 148 ? 14.247 13.207 25.437 1.00 10.69 172 TYR A N 1
ATOM 872 C CA . TYR A 1 148 ? 14.063 12.179 24.420 1.00 11.31 172 TYR A CA 1
ATOM 873 C C . TYR A 1 148 ? 15.258 11.233 24.362 1.00 12.43 172 TYR A C 1
ATOM 874 O O . TYR A 1 148 ? 15.075 10.015 24.426 1.00 12.22 172 TYR A O 1
ATOM 883 N N . LEU A 1 149 ? 16.494 11.777 24.301 1.00 13.83 173 LEU A N 1
ATOM 884 C CA . LEU A 1 149 ? 17.673 10.913 24.274 1.00 13.51 173 LEU A CA 1
ATOM 885 C C . LEU A 1 149 ? 17.860 10.149 25.580 1.00 14.50 173 LEU A C 1
ATOM 886 O O . LEU A 1 149 ? 18.305 8.989 25.564 1.00 14.79 173 LEU A O 1
ATOM 891 N N . LYS A 1 150 ? 17.559 10.772 26.726 1.00 12.34 174 LYS A N 1
ATOM 892 C CA . LYS A 1 150 ? 17.720 10.068 27.990 1.00 15.67 174 LYS A CA 1
ATOM 893 C C . LYS A 1 150 ? 16.770 8.879 28.096 1.00 14.52 174 LYS A C 1
ATOM 894 O O . LYS A 1 150 ? 17.175 7.782 28.551 1.00 15.82 174 LYS A O 1
ATOM 900 N N . LEU A 1 151 ? 15.498 9.082 27.707 1.00 12.09 175 LEU A N 1
ATOM 901 C CA . LEU A 1 151 ? 14.530 7.985 27.707 1.00 12.65 175 LEU A CA 1
ATOM 902 C C . LEU A 1 151 ? 14.886 6.911 26.698 1.00 15.05 175 LEU A C 1
ATOM 903 O O . LEU A 1 151 ? 14.706 5.726 26.989 1.00 13.47 175 LEU A O 1
ATOM 908 N N . LEU A 1 152 ? 15.373 7.287 25.513 1.00 12.02 176 LEU A N 1
ATOM 909 C CA . LEU A 1 152 ? 15.831 6.266 24.579 1.00 12.26 176 LEU A CA 1
ATOM 910 C C . LEU A 1 152 ? 16.959 5.450 25.191 1.00 15.45 176 LEU A C 1
ATOM 911 O O . LEU A 1 152 ? 17.054 4.240 24.947 1.00 14.56 176 LEU A O 1
ATOM 916 N N . GLY A 1 153 ? 17.831 6.089 25.990 1.00 16.33 177 GLY A N 1
ATOM 917 C CA . GLY A 1 153 ? 18.903 5.335 26.628 1.00 16.22 177 GLY A CA 1
ATOM 918 C C . GLY A 1 153 ? 18.373 4.379 27.676 1.00 16.93 177 GLY A C 1
ATOM 919 O O . GLY A 1 153 ? 18.886 3.261 27.815 1.00 18.29 177 GLY A O 1
ATOM 920 N N . GLU A 1 154 ? 17.358 4.798 28.428 1.00 15.36 178 GLU A N 1
ATOM 921 C CA . GLU A 1 154 ? 16.714 3.901 29.385 1.00 17.60 178 GLU A CA 1
ATOM 922 C C . GLU A 1 154 ? 16.103 2.703 28.684 1.00 17.79 178 GLU A C 1
ATOM 923 O O . GLU A 1 154 ? 16.219 1.562 29.175 1.00 17.17 178 GLU A O 1
ATOM 933 N N . LEU A 1 155 ? 15.414 2.947 27.549 1.00 14.73 179 LEU A N 1
ATOM 934 C CA . LEU A 1 155 ? 14.843 1.864 26.752 1.00 14.75 179 LEU A CA 1
ATOM 935 C C . LEU A 1 155 ? 15.927 0.918 26.259 1.00 16.79 179 LEU A C 1
ATOM 936 O O . LEU A 1 155 ? 15.788 -0.312 26.366 1.00 16.33 179 LEU A O 1
ATOM 941 N N . LEU A 1 156 ? 17.001 1.467 25.690 1.00 12.90 180 LEU A N 1
ATOM 942 C CA . LEU A 1 156 ? 18.117 0.642 25.230 1.00 13.88 180 LEU A CA 1
ATOM 943 C C . LEU A 1 156 ? 18.728 -0.177 26.365 1.00 17.90 180 LEU A C 1
ATOM 944 O O . LEU A 1 156 ? 19.084 -1.353 26.167 1.00 18.25 180 LEU A O 1
ATOM 949 N N . ASN A 1 157 ? 18.854 0.415 27.558 1.00 18.21 181 ASN A N 1
ATOM 950 C CA . ASN A 1 157 ? 19.465 -0.292 28.690 1.00 19.10 181 ASN A CA 1
ATOM 951 C C . ASN A 1 157 ? 18.673 -1.530 29.050 1.00 18.87 181 ASN A C 1
ATOM 952 O O . ASN A 1 157 ? 19.263 -2.570 29.366 1.00 20.42 181 ASN A O 1
ATOM 957 N N . LEU A 1 158 ? 17.340 -1.436 29.030 1.00 19.59 182 LEU A N 1
ATOM 958 C CA . LEU A 1 158 ? 16.494 -2.611 29.227 1.00 22.69 182 LEU A CA 1
ATOM 959 C C . LEU A 1 158 ? 16.832 -3.698 28.214 1.00 19.15 182 LEU A C 1
ATOM 960 O O . LEU A 1 158 ? 16.980 -4.873 28.573 1.00 21.95 182 LEU A O 1
ATOM 965 N N . GLN A 1 159 ? 16.926 -3.329 26.934 1.00 17.72 183 GLN A N 1
ATOM 966 C CA . GLN A 1 159 ? 17.179 -4.338 25.902 1.00 16.52 183 GLN A CA 1
ATOM 967 C C . GLN A 1 159 ? 18.557 -4.950 26.048 1.00 17.18 183 GLN A C 1
ATOM 968 O O . GLN A 1 159 ? 18.702 -6.174 25.946 1.00 19.31 183 GLN A O 1
ATOM 974 N N . ARG A 1 160 ? 19.590 -4.098 26.169 1.00 19.10 184 ARG A N 1
ATOM 975 C CA . ARG A 1 160 ? 20.964 -4.606 26.242 1.00 19.06 184 ARG A CA 1
ATOM 976 C C . ARG A 1 160 ? 21.139 -5.520 27.430 1.00 24.12 184 ARG A C 1
ATOM 977 O O . ARG A 1 160 ? 21.810 -6.553 27.331 1.00 22.36 184 ARG A O 1
ATOM 985 N N . ALA A 1 161 ? 20.591 -5.139 28.577 1.00 24.53 185 ALA A N 1
ATOM 986 C CA . ALA A 1 161 ? 20.691 -6.001 29.747 1.00 23.61 185 ALA A CA 1
ATOM 987 C C . ALA A 1 161 ? 20.070 -7.362 29.480 1.00 21.62 185 ALA A C 1
ATOM 988 O O . ALA A 1 161 ? 20.617 -8.395 29.895 1.00 23.83 185 ALA A O 1
ATOM 990 N N A SER A 1 162 ? 18.913 -7.387 28.821 0.57 20.97 186 SER A N 1
ATOM 991 N N B SER A 1 162 ? 18.895 -7.392 28.842 0.43 21.55 186 SER A N 1
ATOM 992 C CA A SER A 1 162 ? 18.249 -8.666 28.586 0.57 23.16 186 SER A CA 1
ATOM 993 C CA B SER A 1 162 ? 18.251 -8.681 28.589 0.43 23.17 186 SER A CA 1
ATOM 994 C C A SER A 1 162 ? 19.069 -9.532 27.647 0.57 20.51 186 SER A C 1
ATOM 995 C C B SER A 1 162 ? 19.101 -9.531 27.665 0.43 21.01 186 SER A C 1
ATOM 996 O O A SER A 1 162 ? 19.240 -10.740 27.877 0.57 20.11 186 SER A O 1
ATOM 997 O O B SER A 1 162 ? 19.303 -10.730 27.909 0.43 20.24 186 SER A O 1
ATOM 1002 N N . LEU A 1 163 ? 19.615 -8.921 26.600 1.00 19.94 187 LEU A N 1
ATOM 1003 C CA . LEU A 1 163 ? 20.438 -9.661 25.667 1.00 16.54 187 LEU A CA 1
ATOM 1004 C C . LEU A 1 163 ? 21.715 -10.134 26.340 1.00 20.40 187 LEU A C 1
ATOM 1005 O O . LEU A 1 163 ? 22.140 -11.288 26.159 1.00 20.58 187 LEU A O 1
ATOM 1010 N N . ASP A 1 164 ? 22.359 -9.255 27.117 1.00 23.46 188 ASP A N 1
ATOM 1011 C CA . ASP A 1 164 ? 23.610 -9.672 27.754 1.00 26.00 188 ASP A CA 1
ATOM 1012 C C . ASP A 1 164 ? 23.360 -10.771 28.782 1.00 26.05 188 ASP A C 1
ATOM 1013 O O . ASP A 1 164 ? 24.241 -11.606 29.033 1.00 26.49 188 ASP A O 1
ATOM 1018 N N . ALA A 1 165 ? 22.162 -10.800 29.365 1.00 25.91 189 ALA A N 1
ATOM 1019 C CA . ALA A 1 165 ? 21.774 -11.854 30.301 1.00 22.33 189 ALA A CA 1
ATOM 1020 C C . ALA A 1 165 ? 21.497 -13.199 29.638 1.00 31.70 189 ALA A C 1
ATOM 1021 O O . ALA A 1 165 ? 21.455 -14.208 30.345 1.00 30.59 189 ALA A O 1
ATOM 1023 N N . LYS A 1 166 ? 21.274 -13.256 28.327 1.00 31.10 190 LYS A N 1
ATOM 1024 C CA . LYS A 1 166 ? 21.144 -14.546 27.667 1.00 47.55 190 LYS A CA 1
ATOM 1025 C C . LYS A 1 166 ? 22.324 -14.886 26.763 1.00 56.09 190 LYS A C 1
ATOM 1026 O O . LYS A 1 166 ? 22.385 -16.010 26.257 1.00 56.96 190 LYS A O 1
ATOM 1032 N N . ALA A 1 167 ? 23.283 -13.966 26.590 1.00 62.95 191 ALA A N 1
ATOM 1033 C CA . ALA A 1 167 ? 24.359 -14.158 25.615 1.00 67.54 191 ALA A CA 1
ATOM 1034 C C . ALA A 1 167 ? 25.142 -15.439 25.881 1.00 67.75 191 ALA A C 1
ATOM 1035 O O . ALA A 1 167 ? 25.488 -16.169 24.942 1.00 67.43 191 ALA A O 1
ATOM 1037 N N . ALA A 1 168 ? 25.428 -15.730 27.150 1.00 64.02 192 ALA A N 1
ATOM 1038 C CA . ALA A 1 168 ? 26.155 -16.944 27.513 1.00 61.94 192 ALA A CA 1
ATOM 1039 C C . ALA A 1 168 ? 25.222 -18.158 27.480 1.00 63.29 192 ALA A C 1
ATOM 1040 O O . ALA A 1 168 ? 25.674 -19.298 27.582 1.00 62.80 192 ALA A O 1
ATOM 1050 N N . GLN B 1 35 ? 29.632 -12.542 22.512 1.00 22.10 59 GLN B N 1
ATOM 1051 C CA . GLN B 1 35 ? 29.874 -11.267 23.184 1.00 21.84 59 GLN B CA 1
ATOM 1052 C C . GLN B 1 35 ? 30.797 -10.350 22.374 1.00 20.43 59 GLN B C 1
ATOM 1053 O O . GLN B 1 35 ? 30.557 -9.144 22.318 1.00 18.46 59 GLN B O 1
ATOM 1059 N N . GLU B 1 36 ? 31.873 -10.888 21.780 1.00 21.26 60 GLU B N 1
ATOM 1060 C CA . GLU B 1 36 ? 32.814 -10.073 21.007 1.00 25.00 60 GLU B CA 1
ATOM 1061 C C . GLU B 1 36 ? 32.180 -9.399 19.787 1.00 16.21 60 GLU B C 1
ATOM 1062 O O . GLU B 1 36 ? 32.329 -8.169 19.635 1.00 15.28 60 GLU B O 1
ATOM 1068 N N . PRO B 1 37 ? 31.523 -10.122 18.865 1.00 16.63 61 PRO B N 1
ATOM 1069 C CA . PRO B 1 37 ? 30.899 -9.413 17.737 1.00 13.72 61 PRO B CA 1
ATOM 1070 C C . PRO B 1 37 ? 29.808 -8.494 18.193 1.00 14.08 61 PRO B C 1
ATOM 1071 O O . PRO B 1 37 ? 29.594 -7.463 17.544 1.00 12.68 61 PRO B O 1
ATOM 1075 N N . LEU B 1 38 ? 29.102 -8.834 19.284 1.00 13.10 62 LEU B N 1
ATOM 1076 C CA . LEU B 1 38 ? 28.064 -7.929 19.786 1.00 12.75 62 LEU B CA 1
ATOM 1077 C C . LEU B 1 38 ? 28.677 -6.621 20.274 1.00 13.52 62 LEU B C 1
ATOM 1078 O O . LEU B 1 38 ? 28.174 -5.529 19.973 1.00 11.90 62 LEU B O 1
ATOM 1083 N N . THR B 1 39 ? 29.769 -6.696 21.028 1.00 13.01 63 THR B N 1
ATOM 1084 C CA . THR B 1 39 ? 30.426 -5.459 21.435 1.00 12.62 63 THR B CA 1
ATOM 1085 C C . THR B 1 39 ? 30.899 -4.663 20.237 1.00 10.88 63 THR B C 1
ATOM 1086 O O . THR B 1 39 ? 30.747 -3.437 20.217 1.00 12.27 63 THR B O 1
ATOM 1090 N N . LYS B 1 40 ? 31.455 -5.331 19.221 1.00 10.19 64 LYS B N 1
ATOM 1091 C CA . LYS B 1 40 ? 31.888 -4.568 18.063 1.00 9.84 64 LYS B CA 1
ATOM 1092 C C . LYS B 1 40 ? 30.701 -3.957 17.329 1.00 11.74 64 LYS B C 1
ATOM 1093 O O . LYS B 1 40 ? 30.808 -2.838 16.828 1.00 11.04 64 LYS B O 1
ATOM 1099 N N . GLU B 1 41 ? 29.582 -4.687 17.198 1.00 10.81 65 GLU B N 1
ATOM 1100 C CA . GLU B 1 41 ? 28.410 -4.088 16.568 1.00 8.51 65 GLU B CA 1
ATOM 1101 C C . GLU B 1 41 ? 27.999 -2.818 17.298 1.00 11.27 65 GLU B C 1
ATOM 1102 O O . GLU B 1 41 ? 27.657 -1.811 16.667 1.00 11.60 65 GLU B O 1
ATOM 1108 N N . ARG B 1 42 ? 28.018 -2.856 18.642 1.00 10.05 66 ARG B N 1
ATOM 1109 C CA . ARG B 1 42 ? 27.587 -1.695 19.420 1.00 10.18 66 ARG B CA 1
ATOM 1110 C C . ARG B 1 42 ? 28.526 -0.516 19.214 1.00 11.79 66 ARG B C 1
ATOM 1111 O O . ARG B 1 42 ? 28.065 0.629 19.040 1.00 12.27 66 ARG B O 1
ATOM 1119 N N . LEU B 1 43 ? 29.842 -0.781 19.204 1.00 10.52 67 LEU B N 1
ATOM 1120 C CA . LEU B 1 43 ? 30.802 0.283 18.953 1.00 10.19 67 LEU B CA 1
ATOM 1121 C C . LEU B 1 43 ? 30.629 0.854 17.549 1.00 11.10 67 LEU B C 1
ATOM 1122 O O . LEU B 1 43 ? 30.693 2.073 17.359 1.00 10.85 67 LEU B O 1
ATOM 1127 N N . ILE B 1 44 ? 30.460 -0.019 16.549 1.00 10.68 68 ILE B N 1
ATOM 1128 C CA . ILE B 1 44 ? 30.282 0.462 15.182 1.00 11.02 68 ILE B CA 1
ATOM 1129 C C . ILE B 1 44 ? 28.996 1.253 15.048 1.00 10.02 68 ILE B C 1
ATOM 1130 O O . ILE B 1 44 ? 28.954 2.248 14.291 1.00 11.60 68 ILE B O 1
ATOM 1135 N N . SER B 1 45 ? 27.940 0.881 15.785 1.00 10.74 69 SER B N 1
ATOM 1136 C CA . SER B 1 45 ? 26.727 1.704 15.737 1.00 13.15 69 SER B CA 1
ATOM 1137 C C . SER B 1 45 ? 26.965 3.101 16.315 1.00 13.06 69 SER B C 1
ATOM 1138 O O . SER B 1 45 ? 26.477 4.091 15.751 1.00 13.41 69 SER B O 1
ATOM 1141 N N . ASP B 1 46 ? 27.764 3.218 17.376 1.00 11.99 70 ASP B N 1
ATOM 1142 C CA . ASP B 1 46 ? 28.098 4.541 17.909 1.00 12.71 70 ASP B CA 1
ATOM 1143 C C . ASP B 1 46 ? 28.915 5.331 16.886 1.00 11.52 70 ASP B C 1
ATOM 1144 O O . ASP B 1 46 ? 28.714 6.543 16.677 1.00 11.29 70 ASP B O 1
ATOM 1149 N N . TRP B 1 47 ? 29.856 4.644 16.250 1.00 9.49 71 TRP B N 1
ATOM 1150 C CA . TRP B 1 47 ? 30.697 5.265 15.230 1.00 10.05 71 TRP B CA 1
ATOM 1151 C C . TRP B 1 47 ? 29.843 5.789 14.059 1.00 11.61 71 TRP B C 1
ATOM 1152 O O . TRP B 1 47 ? 30.004 6.935 13.589 1.00 10.34 71 TRP B O 1
ATOM 1163 N N . ASN B 1 48 ? 28.902 4.967 13.596 1.00 10.04 72 ASN B N 1
ATOM 1164 C CA . ASN B 1 48 ? 28.008 5.344 12.500 1.00 10.30 72 ASN B CA 1
ATOM 1165 C C . ASN B 1 48 ? 27.199 6.574 12.880 1.00 9.70 72 ASN B C 1
ATOM 1166 O O . ASN B 1 48 ? 26.999 7.475 12.051 1.00 10.62 72 ASN B O 1
ATOM 1171 N N . SER B 1 49 ? 26.730 6.629 14.128 1.00 9.80 73 SER B N 1
ATOM 1172 C CA . SER B 1 49 ? 25.970 7.785 14.594 1.00 8.28 73 SER B CA 1
ATOM 1173 C C . SER B 1 49 ? 26.830 9.031 14.534 1.00 9.22 73 SER B C 1
ATOM 1174 O O . SER B 1 49 ? 26.394 10.086 14.044 1.00 10.16 73 SER B O 1
ATOM 1177 N N . ASN B 1 50 ? 28.086 8.907 14.985 1.00 9.23 74 ASN B N 1
ATOM 1178 C CA . ASN B 1 50 ? 28.990 10.051 14.960 1.00 9.73 74 ASN B CA 1
ATOM 1179 C C . ASN B 1 50 ? 29.221 10.560 13.540 1.00 9.24 74 ASN B C 1
ATOM 1180 O O . ASN B 1 50 ? 29.227 11.773 13.304 1.00 8.83 74 ASN B O 1
ATOM 1185 N N . VAL B 1 51 ? 29.463 9.643 12.587 1.00 8.77 75 VAL B N 1
ATOM 1186 C CA . VAL B 1 51 ? 29.663 10.091 11.210 1.00 8.94 75 VAL B CA 1
ATOM 1187 C C . VAL B 1 51 ? 28.390 10.731 10.684 1.00 9.25 75 VAL B C 1
ATOM 1188 O O . VAL B 1 51 ? 28.438 11.783 10.040 1.00 9.44 75 VAL B O 1
ATOM 1192 N N . SER B 1 52 ? 27.231 10.155 11.011 1.00 10.00 76 SER B N 1
ATOM 1193 C CA . SER B 1 52 ? 25.976 10.708 10.513 1.00 9.27 76 SER B CA 1
ATOM 1194 C C . SER B 1 52 ? 25.739 12.109 11.060 1.00 10.58 76 SER B C 1
ATOM 1195 O O . SER B 1 52 ? 25.282 13.013 10.332 1.00 9.67 76 SER B O 1
ATOM 1198 N N . VAL B 1 53 ? 26.019 12.300 12.343 1.00 8.11 77 VAL B N 1
ATOM 1199 C CA . VAL B 1 53 ? 25.892 13.628 12.948 1.00 8.52 77 VAL B CA 1
ATOM 1200 C C . VAL B 1 53 ? 26.848 14.603 12.288 1.00 9.61 77 VAL B C 1
ATOM 1201 O O . VAL B 1 53 ? 26.474 15.738 11.968 1.00 9.24 77 VAL B O 1
ATOM 1205 N N . ALA B 1 54 ? 28.118 14.196 12.125 1.00 9.02 78 ALA B N 1
ATOM 1206 C CA . ALA B 1 54 ? 29.088 15.101 11.515 1.00 8.40 78 ALA B CA 1
ATOM 1207 C C . ALA B 1 54 ? 28.709 15.468 10.098 1.00 8.65 78 ALA B C 1
ATOM 1208 O O . ALA B 1 54 ? 28.928 16.614 9.672 1.00 9.34 78 ALA B O 1
ATOM 1210 N N . VAL B 1 55 ? 28.133 14.528 9.336 1.00 8.34 79 VAL B N 1
ATOM 1211 C CA . VAL B 1 55 ? 27.731 14.867 7.971 1.00 8.39 79 VAL B CA 1
ATOM 1212 C C . VAL B 1 55 ? 26.621 15.928 7.995 1.00 9.40 79 VAL B C 1
ATOM 1213 O O . VAL B 1 55 ? 26.649 16.906 7.229 1.00 9.29 79 VAL B O 1
ATOM 1217 N N . ALA B 1 56 ? 25.633 15.766 8.880 1.00 9.22 80 ALA B N 1
ATOM 1218 C CA . ALA B 1 56 ? 24.586 16.778 8.995 1.00 8.51 80 ALA B CA 1
ATOM 1219 C C . ALA B 1 56 ? 25.133 18.135 9.423 1.00 9.51 80 ALA B C 1
ATOM 1220 O O . ALA B 1 56 ? 24.728 19.179 8.879 1.00 10.08 80 ALA B O 1
ATOM 1222 N N . ARG B 1 57 ? 26.039 18.143 10.403 1.00 10.20 81 ARG B N 1
ATOM 1223 C CA . ARG B 1 57 ? 26.602 19.386 10.920 1.00 8.63 81 ARG B CA 1
ATOM 1224 C C . ARG B 1 57 ? 27.459 20.065 9.864 1.00 9.84 81 ARG B C 1
ATOM 1225 O O . ARG B 1 57 ? 27.354 21.288 9.665 1.00 9.95 81 ARG B O 1
ATOM 1233 N N . THR B 1 58 ? 28.292 19.282 9.177 1.00 9.05 82 THR B N 1
ATOM 1234 C CA . THR B 1 58 ? 29.170 19.848 8.158 1.00 9.12 82 THR B CA 1
ATOM 1235 C C . THR B 1 58 ? 28.358 20.393 6.990 1.00 10.63 82 THR B C 1
ATOM 1236 O O . THR B 1 58 ? 28.696 21.449 6.418 1.00 10.49 82 THR B O 1
ATOM 1240 N N . THR B 1 59 ? 27.286 19.690 6.627 1.00 9.21 83 THR B N 1
ATOM 1241 C CA . THR B 1 59 ? 26.385 20.168 5.577 1.00 9.42 83 THR B CA 1
ATOM 1242 C C . THR B 1 59 ? 25.737 21.495 5.961 1.00 12.06 83 THR B C 1
ATOM 1243 O O . THR B 1 59 ? 25.680 22.423 5.153 1.00 11.18 83 THR B O 1
ATOM 1247 N N . ALA B 1 60 ? 25.304 21.635 7.216 1.00 9.94 84 ALA B N 1
ATOM 1248 C CA . ALA B 1 60 ? 24.729 22.906 7.660 1.00 9.96 84 ALA B CA 1
ATOM 1249 C C . ALA B 1 60 ? 25.764 24.030 7.664 1.00 10.48 84 ALA B C 1
ATOM 1250 O O . ALA B 1 60 ? 25.454 25.152 7.255 1.00 11.31 84 ALA B O 1
ATOM 1252 N N . ILE B 1 61 ? 26.986 23.743 8.113 1.00 9.36 85 ILE B N 1
ATOM 1253 C CA . ILE B 1 61 ? 28.029 24.756 8.116 1.00 9.81 85 ILE B CA 1
ATOM 1254 C C . ILE B 1 61 ? 28.292 25.224 6.702 1.00 11.36 85 ILE B C 1
ATOM 1255 O O . ILE B 1 61 ? 28.425 26.428 6.459 1.00 12.81 85 ILE B O 1
ATOM 1260 N N . ALA B 1 62 ? 28.367 24.292 5.746 1.00 10.30 86 ALA B N 1
ATOM 1261 C CA . ALA B 1 62 ? 28.699 24.659 4.358 1.00 10.74 86 ALA B CA 1
ATOM 1262 C C . ALA B 1 62 ? 27.590 25.457 3.699 1.00 15.02 86 ALA B C 1
ATOM 1263 O O . ALA B 1 62 ? 27.864 26.366 2.893 1.00 14.40 86 ALA B O 1
ATOM 1265 N N . LYS B 1 63 ? 26.334 25.072 3.934 1.00 11.88 87 LYS B N 1
ATOM 1266 C CA . LYS B 1 63 ? 25.216 25.719 3.249 1.00 11.40 87 LYS B CA 1
ATOM 1267 C C . LYS B 1 63 ? 24.768 27.006 3.927 1.00 14.68 87 LYS B C 1
ATOM 1268 O O . LYS B 1 63 ? 24.060 27.797 3.310 1.00 18.03 87 LYS B O 1
ATOM 1274 N N . SER B 1 64 ? 25.159 27.262 5.166 1.00 12.55 88 SER B N 1
ATOM 1275 C CA . SER B 1 64 ? 24.762 28.489 5.848 1.00 13.79 88 SER B CA 1
ATOM 1276 C C . SER B 1 64 ? 25.517 29.688 5.287 1.00 15.98 88 SER B C 1
ATOM 1277 O O . SER B 1 64 ? 26.754 29.687 5.265 1.00 15.31 88 SER B O 1
ATOM 1280 N N . SER B 1 65 ? 24.789 30.729 4.860 1.00 14.65 89 SER B N 1
ATOM 1281 C CA . SER B 1 65 ? 25.514 31.934 4.451 1.00 15.08 89 SER B CA 1
ATOM 1282 C C . SER B 1 65 ? 26.267 32.535 5.625 1.00 18.91 89 SER B C 1
ATOM 1283 O O . SER B 1 65 ? 27.365 33.075 5.440 1.00 24.94 89 SER B O 1
ATOM 1286 N N . ASP B 1 66 ? 25.746 32.368 6.843 1.00 15.63 90 ASP B N 1
ATOM 1287 C CA . ASP B 1 66 ? 26.377 32.831 8.078 1.00 14.38 90 ASP B CA 1
ATOM 1288 C C . ASP B 1 66 ? 27.532 31.902 8.453 1.00 19.06 90 ASP B C 1
ATOM 1289 O O . ASP B 1 66 ? 27.312 30.716 8.747 1.00 17.33 90 ASP B O 1
ATOM 1294 N N . ALA B 1 67 ? 28.757 32.422 8.427 1.00 16.93 91 ALA B N 1
ATOM 1295 C CA . ALA B 1 67 ? 29.938 31.640 8.785 1.00 18.78 91 ALA B CA 1
ATOM 1296 C C . ALA B 1 67 ? 30.107 31.492 10.285 1.00 21.17 91 ALA B C 1
ATOM 1297 O O . ALA B 1 67 ? 31.040 30.793 10.732 1.00 16.35 91 ALA B O 1
ATOM 1299 N N . SER B 1 68 ? 29.230 32.118 11.085 1.00 20.22 92 SER B N 1
ATOM 1300 C CA . SER B 1 68 ? 29.427 32.055 12.528 1.00 16.58 92 SER B CA 1
ATOM 1301 C C . SER B 1 68 ? 29.219 30.653 13.076 1.00 15.16 92 SER B C 1
ATOM 1302 O O . SER B 1 68 ? 29.709 30.368 14.178 1.00 17.17 92 SER B O 1
ATOM 1305 N N . LEU B 1 69 ? 28.541 29.744 12.332 1.00 14.78 93 LEU B N 1
ATOM 1306 C CA . LEU B 1 69 ? 28.403 28.362 12.800 1.00 15.93 93 LEU B CA 1
ATOM 1307 C C . LEU B 1 69 ? 29.739 27.705 13.020 1.00 14.88 93 LEU B C 1
ATOM 1308 O O . LEU B 1 69 ? 29.846 26.764 13.819 1.00 16.63 93 LEU B O 1
ATOM 1313 N N . VAL B 1 70 ? 30.764 28.114 12.267 1.00 14.33 94 VAL B N 1
ATOM 1314 C CA . VAL B 1 70 ? 32.061 27.479 12.464 1.00 13.96 94 VAL B CA 1
ATOM 1315 C C . VAL B 1 70 ? 32.470 27.599 13.914 1.00 13.56 94 VAL B C 1
ATOM 1316 O O . VAL B 1 70 ? 32.821 26.602 14.567 1.00 17.38 94 VAL B O 1
ATOM 1320 N N . GLN B 1 71 ? 32.419 28.818 14.453 1.00 14.08 95 GLN B N 1
ATOM 1321 C CA . GLN B 1 71 ? 32.820 28.983 15.839 1.00 14.57 95 GLN B CA 1
ATOM 1322 C C . GLN B 1 71 ? 31.758 28.485 16.799 1.00 14.35 95 GLN B C 1
ATOM 1323 O O . GLN B 1 71 ? 32.097 27.895 17.827 1.00 16.57 95 GLN B O 1
ATOM 1329 N N . PHE B 1 72 ? 30.472 28.711 16.518 1.00 14.21 96 PHE B N 1
ATOM 1330 C CA . PHE B 1 72 ? 29.509 28.353 17.540 1.00 14.84 96 PHE B CA 1
ATOM 1331 C C . PHE B 1 72 ? 29.303 26.858 17.653 1.00 16.99 96 PHE B C 1
ATOM 1332 O O . PHE B 1 72 ? 28.946 26.393 18.738 1.00 17.75 96 PHE B O 1
ATOM 1340 N N . LEU B 1 73 ? 29.56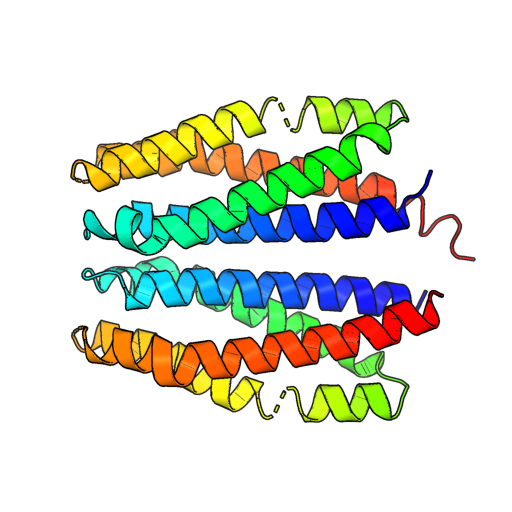0 26.096 16.591 1.00 15.41 97 LEU B N 1
ATOM 1341 C CA . LEU B 1 73 ? 29.432 24.642 16.636 1.00 14.44 97 LEU B CA 1
ATOM 1342 C C . LEU B 1 73 ? 30.771 23.943 16.810 1.00 13.59 97 LEU B C 1
ATOM 1343 O O . LEU B 1 73 ? 30.821 22.706 16.813 1.00 14.24 97 LEU B O 1
ATOM 1348 N N . ALA B 1 74 ? 31.858 24.698 16.998 1.00 13.24 98 ALA B N 1
ATOM 1349 C CA . ALA B 1 74 ? 33.179 24.062 16.982 1.00 15.36 98 ALA B CA 1
ATOM 1350 C C . ALA B 1 74 ? 33.372 23.080 18.141 1.00 14.05 98 ALA B C 1
ATOM 1351 O O . ALA B 1 74 ? 33.954 22.008 17.953 1.00 14.27 98 ALA B O 1
ATOM 1353 N N . ALA B 1 75 ? 32.906 23.413 19.335 1.00 16.50 99 ALA B N 1
ATOM 1354 C CA . ALA B 1 75 ? 33.140 22.487 20.437 1.00 12.97 99 ALA B CA 1
ATOM 1355 C C . ALA B 1 75 ? 32.285 21.231 20.286 1.00 13.47 99 ALA B C 1
ATOM 1356 O O . ALA B 1 75 ? 32.759 20.131 20.603 1.00 14.77 99 ALA B O 1
ATOM 1358 N N . ASP B 1 76 ? 31.048 21.368 19.773 1.00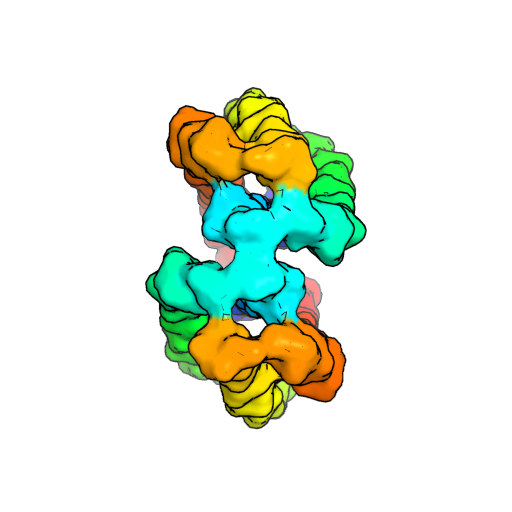 14.06 100 ASP B N 1
ATOM 1359 C CA . ASP B 1 76 ? 30.224 20.192 19.493 1.00 14.56 100 ASP B CA 1
ATOM 1360 C C . ASP B 1 76 ? 30.872 19.312 18.427 1.00 12.71 100 ASP B C 1
ATOM 1361 O O . ASP B 1 76 ? 30.902 18.082 18.566 1.00 12.14 100 ASP B O 1
ATOM 1366 N N . ALA B 1 77 ? 31.431 19.926 17.384 1.00 12.49 101 ALA B N 1
ATOM 1367 C CA . ALA B 1 77 ? 32.132 19.139 16.366 1.00 12.00 101 ALA B CA 1
ATOM 1368 C C . ALA B 1 77 ? 33.365 18.463 16.953 1.00 12.03 101 ALA B C 1
ATOM 1369 O O . ALA B 1 77 ? 33.648 17.309 16.635 1.00 12.55 101 ALA B O 1
ATOM 1371 N N . ALA B 1 78 ? 34.111 19.168 17.813 1.00 13.30 102 ALA B N 1
ATOM 1372 C CA . ALA B 1 78 ? 35.284 18.545 18.418 1.00 13.66 102 ALA B CA 1
ATOM 1373 C C . ALA B 1 78 ? 34.878 17.363 19.270 1.00 16.06 102 ALA B C 1
ATOM 1374 O O . ALA B 1 78 ? 35.574 16.335 19.286 1.00 14.39 102 ALA B O 1
ATOM 1376 N N . ALA B 1 79 ? 33.739 17.470 19.953 1.00 12.75 103 ALA B N 1
ATOM 1377 C CA . ALA B 1 79 ? 33.278 16.355 20.778 1.00 14.54 103 ALA B CA 1
ATOM 1378 C C . ALA B 1 79 ? 32.871 15.149 19.929 1.00 15.03 103 ALA B C 1
ATOM 1379 O O . ALA B 1 79 ? 33.149 14.005 20.310 1.00 14.50 103 ALA B O 1
ATOM 1381 N N . THR B 1 80 ? 32.210 15.377 18.790 1.00 11.96 104 THR B N 1
ATOM 1382 C CA . THR B 1 80 ? 31.830 14.265 17.931 1.00 11.87 104 THR B CA 1
ATOM 1383 C C . THR B 1 80 ? 33.059 13.560 17.396 1.00 13.97 104 THR B C 1
ATOM 1384 O O . THR B 1 80 ? 33.078 12.321 17.300 1.00 11.88 104 THR B O 1
ATOM 1388 N N . THR B 1 81 ? 34.081 14.325 16.985 1.00 11.84 105 THR B N 1
ATOM 1389 C CA . THR B 1 81 ? 35.270 13.646 16.466 1.00 12.54 105 THR B CA 1
ATOM 1390 C C . THR B 1 81 ? 36.109 12.995 17.579 1.00 13.56 105 THR B C 1
ATOM 1391 O O . THR B 1 81 ? 36.674 11.910 17.353 1.00 11.99 105 THR B O 1
ATOM 1395 N N . LYS B 1 82 ? 36.134 13.567 18.794 1.00 12.96 106 LYS B N 1
ATOM 1396 C CA . LYS B 1 82 ? 36.811 12.891 19.901 1.00 14.48 106 LYS B CA 1
ATOM 1397 C C . LYS B 1 82 ? 36.095 11.600 20.254 1.00 13.76 106 LYS B C 1
ATOM 1398 O O . LYS B 1 82 ? 36.732 10.600 20.601 1.00 16.02 106 LYS B O 1
ATOM 1404 N N . SER B 1 83 ? 34.768 11.618 20.185 1.00 12.79 107 SER B N 1
ATOM 1405 C CA . SER B 1 83 ? 34.003 10.393 20.428 1.00 13.01 107 SER B CA 1
ATOM 1406 C C . SER B 1 83 ? 34.415 9.279 19.465 1.00 13.55 107 SER B C 1
ATOM 1407 O O . SER B 1 83 ? 34.637 8.134 19.899 1.00 13.52 107 SER B O 1
ATOM 1410 N N . THR B 1 84 ? 34.582 9.601 18.166 1.00 11.98 108 THR B N 1
ATOM 1411 C CA . THR B 1 84 ? 35.053 8.590 17.231 1.00 11.78 108 THR B CA 1
ATOM 1412 C C . THR B 1 84 ? 36.490 8.165 17.511 1.00 13.17 108 THR B C 1
ATOM 1413 O O . THR B 1 84 ? 36.809 6.976 17.391 1.00 11.39 108 THR B O 1
ATOM 1417 N N . ALA B 1 85 ? 37.376 9.117 17.866 1.00 13.28 109 ALA B N 1
ATOM 1418 C CA . ALA B 1 85 ? 38.727 8.734 18.262 1.00 15.22 109 ALA B CA 1
ATOM 1419 C C . ALA B 1 85 ? 38.701 7.730 19.417 1.00 12.79 109 ALA B C 1
ATOM 1420 O O . ALA B 1 85 ? 39.482 6.757 19.428 1.00 14.09 109 ALA B O 1
ATOM 1422 N N . ASN B 1 86 ? 37.769 7.895 20.343 1.00 12.94 110 ASN B N 1
ATOM 1423 C CA . ASN B 1 86 ? 37.656 6.954 21.464 1.00 12.20 110 ASN B CA 1
ATOM 1424 C C . ASN B 1 86 ? 37.136 5.598 21.006 1.00 13.75 110 ASN B C 1
ATOM 1425 O O . ASN B 1 86 ? 37.665 4.565 21.425 1.00 14.79 110 ASN B O 1
ATOM 1430 N N . VAL B 1 87 ? 36.147 5.578 20.107 1.00 11.63 111 VAL B N 1
ATOM 1431 C CA . VAL B 1 87 ? 35.668 4.307 19.572 1.00 11.19 111 VAL B CA 1
ATOM 1432 C C . VAL B 1 87 ? 36.802 3.562 18.877 1.00 14.11 111 VAL B C 1
ATOM 1433 O O . VAL B 1 87 ? 36.928 2.330 19.006 1.00 13.61 111 VAL B O 1
ATOM 1437 N N . LEU B 1 88 ? 37.634 4.285 18.107 1.00 12.33 112 LEU B N 1
ATOM 1438 C CA . LEU B 1 88 ? 38.747 3.638 17.409 1.00 11.78 112 LEU B CA 1
ATOM 1439 C C . LEU B 1 88 ? 39.692 2.960 18.398 1.00 12.17 112 LEU B C 1
ATOM 1440 O O . LEU B 1 88 ? 40.154 1.823 18.160 1.00 13.79 112 LEU B O 1
ATOM 1445 N N . LYS B 1 89 ? 40.024 3.655 19.503 1.00 11.59 113 LYS B N 1
ATOM 1446 C CA . LYS B 1 89 ? 40.872 3.038 20.515 1.00 13.49 113 LYS B CA 1
ATOM 1447 C C . LYS B 1 89 ? 40.206 1.833 21.162 1.00 13.04 113 LYS B C 1
ATOM 1448 O O . LYS B 1 89 ? 40.897 0.860 21.481 1.00 13.88 113 LYS B O 1
ATOM 1454 N N . GLN B 1 90 ? 38.883 1.886 21.381 1.00 12.23 114 GLN B N 1
ATOM 1455 C CA . GLN B 1 90 ? 38.165 0.759 21.978 1.00 11.52 114 GLN B CA 1
ATOM 1456 C C . GLN B 1 90 ? 38.106 -0.453 21.055 1.00 11.86 114 GLN B C 1
ATOM 1457 O O . GLN B 1 90 ? 38.170 -1.608 21.528 1.00 13.16 114 GLN B O 1
ATOM 1463 N N . ILE B 1 91 ? 37.873 -0.229 19.750 1.00 11.59 115 ILE B N 1
ATOM 1464 C CA . ILE B 1 91 ? 37.615 -1.343 18.856 1.00 10.39 115 ILE B CA 1
ATOM 1465 C C . ILE B 1 91 ? 38.911 -2.018 18.409 1.00 12.44 115 ILE B C 1
ATOM 1466 O O . ILE B 1 91 ? 38.904 -3.228 18.136 1.00 12.52 115 ILE B O 1
ATOM 1471 N N . GLU B 1 92 ? 40.036 -1.276 18.374 1.00 13.57 116 GLU B N 1
ATOM 1472 C CA . GLU B 1 92 ? 41.303 -1.844 17.885 1.00 15.11 116 GLU B CA 1
ATOM 1473 C C . GLU B 1 92 ? 41.687 -3.174 18.531 1.00 14.47 116 GLU B C 1
ATOM 1474 O O . GLU B 1 92 ? 41.933 -4.156 17.798 1.00 14.36 116 GLU B O 1
ATOM 1480 N N . PRO B 1 93 ? 41.677 -3.317 19.854 1.00 12.82 117 PRO B N 1
ATOM 1481 C CA . PRO B 1 93 ? 42.087 -4.604 20.429 1.00 13.51 117 PRO B CA 1
ATOM 1482 C C . PRO B 1 93 ? 41.129 -5.713 20.130 1.00 15.86 117 PRO B C 1
ATOM 1483 O O . PRO B 1 93 ? 41.477 -6.888 20.356 1.00 16.52 117 PRO B O 1
ATOM 1487 N N . LEU B 1 94 ? 39.909 -5.392 19.682 1.00 12.72 118 LEU B N 1
ATOM 1488 C CA . LEU B 1 94 ? 38.885 -6.393 19.445 1.00 12.60 118 LEU B CA 1
ATOM 1489 C C . LEU B 1 94 ? 38.886 -6.913 18.013 1.00 12.05 118 LEU B C 1
ATOM 1490 O O . LEU B 1 94 ? 38.146 -7.859 17.712 1.00 13.42 118 LEU B O 1
ATOM 1495 N N . ILE B 1 95 ? 39.684 -6.308 17.128 1.00 12.88 119 ILE B N 1
ATOM 1496 C CA . ILE B 1 95 ? 39.772 -6.748 15.736 1.00 13.23 119 ILE B CA 1
ATOM 1497 C C . ILE B 1 95 ? 40.493 -8.094 15.704 1.00 15.46 119 ILE B C 1
ATOM 1498 O O . ILE B 1 95 ? 41.592 -8.238 16.272 1.00 20.70 119 ILE B O 1
ATOM 1503 N N . THR B 1 96 ? 39.850 -9.094 15.118 1.00 15.21 120 THR B N 1
ATOM 1504 C CA . THR B 1 96 ? 40.396 -10.455 15.145 1.00 18.70 120 THR B CA 1
ATOM 1505 C C . THR B 1 96 ? 40.530 -11.083 13.769 1.00 17.63 120 THR B C 1
ATOM 1506 O O . THR B 1 96 ? 41.265 -12.075 13.637 1.00 21.92 120 THR B O 1
ATOM 1510 N N . GLN B 1 97 ? 39.822 -10.623 12.797 1.00 13.73 121 GLN B N 1
ATOM 1511 C CA . GLN B 1 97 ? 39.703 -11.335 11.533 1.00 14.36 121 GLN B CA 1
ATOM 1512 C C . GLN B 1 97 ? 40.395 -10.576 10.417 1.00 15.18 121 GLN B C 1
ATOM 1513 O O . GLN B 1 97 ? 40.370 -9.335 10.397 1.00 12.70 121 GLN B O 1
ATOM 1519 N N . PRO B 1 98 ? 41.007 -11.286 9.447 1.00 12.07 122 PRO B N 1
ATOM 1520 C CA . PRO B 1 98 ? 41.673 -10.580 8.340 1.00 11.67 122 PRO B CA 1
ATOM 1521 C C . PRO B 1 98 ? 40.769 -9.594 7.612 1.00 11.60 122 PRO B C 1
ATOM 1522 O O . PRO B 1 98 ? 41.231 -8.496 7.256 1.00 11.18 122 PRO B O 1
ATOM 1526 N N . ALA B 1 99 ? 39.496 -9.912 7.429 1.00 10.63 123 ALA B N 1
ATOM 1527 C CA . ALA B 1 99 ? 38.647 -8.951 6.716 1.00 10.66 123 ALA B CA 1
ATOM 1528 C C . ALA B 1 99 ? 38.366 -7.718 7.575 1.00 10.04 123 ALA B C 1
ATOM 1529 O O . ALA B 1 99 ? 38.213 -6.605 7.052 1.00 10.16 123 ALA B O 1
ATOM 1531 N N . GLU B 1 100 ? 38.248 -7.898 8.900 1.00 9.67 124 GLU B N 1
ATOM 1532 C CA . GLU B 1 100 ? 38.088 -6.724 9.772 1.00 10.81 124 GLU B CA 1
ATOM 1533 C C . GLU B 1 100 ? 39.293 -5.812 9.672 1.00 9.13 124 GLU B C 1
ATOM 1534 O O . GLU B 1 100 ? 39.154 -4.590 9.592 1.00 10.05 124 GLU B O 1
ATOM 1540 N N . ARG B 1 101 ? 40.487 -6.403 9.721 1.00 8.44 125 ARG B N 1
ATOM 1541 C CA . ARG B 1 101 ? 41.700 -5.621 9.653 1.00 9.21 125 ARG B CA 1
ATOM 1542 C C . ARG B 1 101 ? 41.810 -4.894 8.324 1.00 9.87 125 ARG B C 1
ATOM 1543 O O . ARG B 1 101 ? 42.213 -3.731 8.265 1.00 9.96 125 ARG B O 1
ATOM 1551 N N . GLU B 1 102 ? 41.472 -5.578 7.236 1.00 8.45 126 GLU B N 1
ATOM 1552 C CA . GLU B 1 102 ? 41.508 -4.959 5.910 1.00 8.15 126 GLU B CA 1
ATOM 1553 C C . GLU B 1 102 ? 40.556 -3.778 5.822 1.00 8.35 126 GLU B C 1
ATOM 1554 O O . GLU B 1 102 ? 40.916 -2.721 5.281 1.00 9.69 126 GLU B O 1
ATOM 1560 N N . ILE B 1 103 ? 39.336 -3.941 6.360 1.00 7.71 127 ILE B N 1
ATOM 1561 C CA . ILE B 1 103 ? 38.388 -2.843 6.346 1.00 7.75 127 ILE B CA 1
ATOM 1562 C C . ILE B 1 103 ? 38.863 -1.717 7.241 1.00 9.91 127 ILE B C 1
ATOM 1563 O O . ILE B 1 103 ? 38.810 -0.553 6.848 1.00 10.07 127 ILE B O 1
ATOM 1568 N N . LEU B 1 104 ? 39.331 -2.037 8.437 1.00 9.66 128 LEU B N 1
ATOM 1569 C CA . LEU B 1 104 ? 39.802 -0.973 9.322 1.00 10.28 128 LEU B CA 1
ATOM 1570 C C . LEU B 1 104 ? 40.977 -0.217 8.708 1.00 11.87 128 LEU B C 1
ATOM 1571 O O . LEU B 1 104 ? 41.040 1.019 8.804 1.00 11.90 128 LEU B O 1
ATOM 1576 N N . ASP B 1 105 ? 41.910 -0.928 8.051 1.00 9.74 129 ASP B N 1
ATOM 1577 C CA . ASP B 1 105 ? 43.030 -0.223 7.414 1.00 11.26 129 ASP B CA 1
ATOM 1578 C C . ASP B 1 105 ? 42.531 0.724 6.332 1.00 13.36 129 ASP B C 1
ATOM 1579 O O . ASP B 1 105 ? 43.037 1.850 6.194 1.00 12.68 129 ASP B O 1
ATOM 1584 N N . LYS B 1 106 ? 41.538 0.284 5.551 1.00 10.33 130 LYS B N 1
ATOM 1585 C CA . LYS B 1 106 ? 40.982 1.134 4.515 1.00 10.85 130 LYS B CA 1
ATOM 1586 C C . LYS B 1 106 ? 40.230 2.306 5.133 1.00 11.98 130 LYS B C 1
ATOM 1587 O O . LYS B 1 106 ? 40.357 3.433 4.643 1.00 11.99 130 LYS B O 1
ATOM 1593 N N . ILE B 1 107 ? 39.495 2.066 6.224 1.00 10.38 131 ILE B N 1
ATOM 1594 C CA . ILE B 1 107 ? 38.852 3.186 6.928 1.00 10.22 131 ILE B CA 1
ATOM 1595 C C . ILE B 1 107 ? 39.872 4.235 7.364 1.00 12.73 131 ILE B C 1
ATOM 1596 O O . ILE B 1 107 ? 39.607 5.437 7.279 1.00 12.89 131 ILE B O 1
ATOM 1609 N N . GLN B 1 109 ? 42.612 5.142 5.923 1.00 13.62 133 GLN B N 1
ATOM 1610 C CA . GLN B 1 109 ? 42.961 5.939 4.749 1.00 12.83 133 GLN B CA 1
ATOM 1611 C C . GLN B 1 109 ? 41.832 6.887 4.357 1.00 12.03 133 GLN B C 1
ATOM 1612 O O . GLN B 1 109 ? 42.059 8.079 4.089 1.00 14.03 133 GLN B O 1
ATOM 1618 N N . VAL B 1 110 ? 40.608 6.367 4.309 1.00 11.35 134 VAL B N 1
ATOM 1619 C CA . VAL B 1 110 ? 39.465 7.183 3.921 1.00 10.73 134 VAL B CA 1
ATOM 1620 C C . VAL B 1 110 ? 39.215 8.254 4.963 1.00 13.06 134 VAL B C 1
ATOM 1621 O O . VAL B 1 110 ? 38.898 9.405 4.622 1.00 12.42 134 VAL B O 1
ATOM 1625 N N . ARG B 1 111 ? 39.416 7.920 6.232 1.00 12.40 135 ARG B N 1
ATOM 1626 C CA . ARG B 1 111 ? 39.192 8.910 7.289 1.00 13.81 135 ARG B CA 1
ATOM 1627 C C . ARG B 1 111 ? 40.173 10.069 7.172 1.00 14.71 135 ARG B C 1
ATOM 1628 O O . ARG B 1 111 ? 39.802 11.210 7.434 1.00 12.68 135 ARG B O 1
ATOM 1636 N N . LYS B 1 112 ? 41.399 9.819 6.719 1.00 12.28 136 LYS B N 1
ATOM 1637 C CA . LYS B 1 112 ? 42.313 10.949 6.519 1.00 12.33 136 LYS B CA 1
ATOM 1638 C C . LYS B 1 112 ? 41.768 11.904 5.469 1.00 13.71 136 LYS B C 1
ATOM 1639 O O . LYS B 1 112 ? 41.782 13.128 5.674 1.00 14.09 136 LYS B O 1
ATOM 1645 N N . THR B 1 113 ? 41.287 11.368 4.339 1.00 12.51 137 THR B N 1
ATOM 1646 C CA . THR B 1 113 ? 40.698 12.185 3.279 1.00 11.07 137 THR B CA 1
ATOM 1647 C C . THR B 1 113 ? 39.475 12.926 3.792 1.00 12.89 137 THR B C 1
ATOM 1648 O O . THR B 1 113 ? 39.309 14.138 3.567 1.00 14.01 137 THR B O 1
ATOM 1652 N N . TYR B 1 114 ? 38.643 12.199 4.535 1.00 12.04 138 TYR B N 1
ATOM 1653 C CA . TYR B 1 114 ? 37.434 12.756 5.112 1.00 10.44 138 TYR B CA 1
ATOM 1654 C C . TYR B 1 114 ? 37.736 13.908 6.073 1.00 11.37 138 TYR B C 1
ATOM 1655 O O . TYR B 1 114 ? 37.078 14.954 6.022 1.00 10.42 138 TYR B O 1
ATOM 1664 N N . ILE B 1 115 ? 38.675 13.709 7.015 1.00 9.87 139 ILE B N 1
ATOM 1665 C CA . ILE B 1 115 ? 38.954 14.759 7.987 1.00 11.33 139 ILE B CA 1
ATOM 1666 C C . ILE B 1 115 ? 39.526 15.987 7.295 1.00 12.31 139 ILE B C 1
ATOM 1667 O O . ILE B 1 115 ? 39.138 17.131 7.605 1.00 11.67 139 ILE B O 1
ATOM 1672 N N . ALA B 1 116 ? 40.418 15.789 6.318 1.00 11.62 140 ALA B N 1
ATOM 1673 C CA . ALA B 1 116 ? 40.960 16.955 5.615 1.00 12.29 140 ALA B CA 1
ATOM 1674 C C . ALA B 1 116 ? 39.845 17.761 4.969 1.00 12.87 140 ALA B C 1
ATOM 1675 O O . ALA B 1 116 ? 39.853 19.000 5.043 1.00 12.94 140 ALA B O 1
ATOM 1677 N N . SER B 1 117 ? 38.893 17.074 4.327 1.00 12.48 141 SER B N 1
ATOM 1678 C CA . SER B 1 117 ? 37.811 17.784 3.642 1.00 11.62 141 SER B CA 1
ATOM 1679 C C . SER B 1 117 ? 36.847 18.426 4.634 1.00 11.85 141 SER B C 1
ATOM 1680 O O . SER B 1 117 ? 36.366 19.552 4.397 1.00 12.00 141 SER B O 1
ATOM 1683 N N . ARG B 1 118 ? 36.503 17.711 5.712 1.00 10.70 142 ARG B N 1
ATOM 1684 C CA . ARG B 1 118 ? 35.676 18.295 6.767 1.00 10.04 142 ARG B CA 1
ATOM 1685 C C . ARG B 1 118 ? 36.272 19.588 7.298 1.00 12.24 142 ARG B C 1
ATOM 1686 O O . ARG B 1 118 ? 35.585 20.621 7.400 1.00 12.36 142 ARG B O 1
ATOM 1694 N N . ASP B 1 119 ? 37.557 19.544 7.635 1.00 9.71 143 ASP B N 1
ATOM 1695 C CA . ASP B 1 119 ? 38.224 20.721 8.197 1.00 13.99 143 ASP B CA 1
ATOM 1696 C C . ASP B 1 119 ? 38.292 21.830 7.170 1.00 14.39 143 ASP B C 1
ATOM 1697 O O . ASP B 1 119 ? 38.125 23.006 7.521 1.00 13.05 143 ASP B O 1
ATOM 1702 N N . LYS B 1 120 ? 38.475 21.475 5.902 1.00 12.01 144 LYS B N 1
ATOM 1703 C CA . LYS B 1 120 ? 38.559 22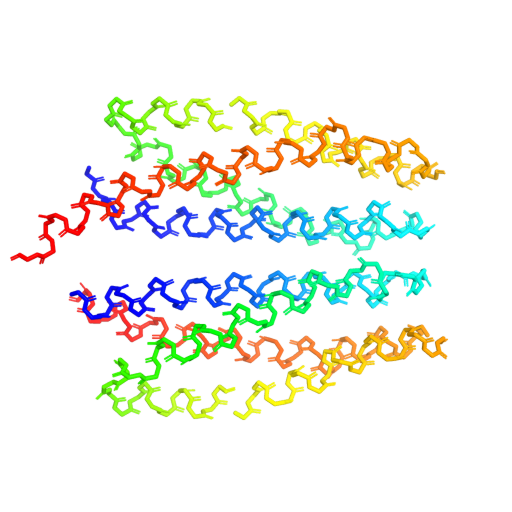.456 4.831 1.00 11.78 144 LYS B CA 1
ATOM 1704 C C . LYS B 1 120 ? 37.241 23.183 4.633 1.00 12.89 144 LYS B C 1
ATOM 1705 O O . LYS B 1 120 ? 37.242 24.396 4.401 1.00 11.73 144 LYS B O 1
ATOM 1711 N N . VAL B 1 121 ? 36.102 22.480 4.762 1.00 12.30 145 VAL B N 1
ATOM 1712 C CA . VAL B 1 121 ? 34.812 23.164 4.683 1.00 12.17 145 VAL B CA 1
ATOM 1713 C C . VAL B 1 121 ? 34.734 24.280 5.705 1.00 12.88 145 VAL B C 1
ATOM 1714 O O . VAL B 1 121 ? 34.311 25.402 5.386 1.00 12.40 145 VAL B O 1
ATOM 1718 N N . SER B 1 122 ? 35.142 23.996 6.943 1.00 11.72 146 SER B N 1
ATOM 1719 C CA . SER B 1 122 ? 35.048 25.004 7.994 1.00 14.27 146 SER B CA 1
ATOM 1720 C C . SER B 1 122 ? 36.063 26.116 7.788 1.00 13.31 146 SER B C 1
ATOM 1721 O O . SER B 1 122 ? 35.743 27.291 7.987 1.00 15.01 146 SER B O 1
ATOM 1724 N N . GLN B 1 123 ? 37.279 25.776 7.342 1.00 13.75 147 GLN B N 1
ATOM 1725 C CA . GLN B 1 123 ? 38.269 26.808 7.072 1.00 12.18 147 GLN B CA 1
ATOM 1726 C C . GLN B 1 123 ? 37.800 27.728 5.947 1.00 13.50 147 GLN B C 1
ATOM 1727 O O . GLN B 1 123 ? 37.891 28.963 6.060 1.00 14.49 147 GLN B O 1
ATOM 1733 N N . LEU B 1 124 ? 37.272 27.155 4.859 1.00 11.86 148 LEU B N 1
ATOM 1734 C CA . LEU B 1 124 ? 36.728 27.982 3.785 1.00 10.28 148 LEU B CA 1
ATOM 1735 C C . LEU B 1 124 ? 35.618 28.898 4.279 1.00 11.91 148 LEU B C 1
ATOM 1736 O O . LEU B 1 124 ? 35.605 30.095 3.932 1.00 11.40 148 LEU B O 1
ATOM 1741 N N . LYS B 1 125 ? 34.707 28.386 5.108 1.00 11.63 149 LYS B N 1
ATOM 1742 C CA . LYS B 1 125 ? 33.640 29.245 5.622 1.00 12.52 149 LYS B CA 1
ATOM 1743 C C . LYS B 1 125 ? 34.222 30.376 6.452 1.00 13.42 149 LYS B C 1
ATOM 1744 O O . LYS B 1 125 ? 33.828 31.546 6.299 1.00 14.40 149 LYS B O 1
ATOM 1750 N N . ALA B 1 126 ? 35.202 30.043 7.313 1.00 13.97 150 ALA B N 1
ATOM 1751 C CA . ALA B 1 126 ? 35.799 31.064 8.163 1.00 17.50 150 ALA B CA 1
ATOM 1752 C C . ALA B 1 126 ? 36.536 32.109 7.349 1.00 19.07 150 ALA B C 1
ATOM 1753 O O . ALA B 1 126 ? 36.636 33.275 7.776 1.00 20.12 150 ALA B O 1
ATOM 1755 N N . ASP B 1 127 ? 37.073 31.729 6.196 1.00 14.68 151 ASP B N 1
ATOM 1756 C CA . ASP B 1 127 ? 37.837 32.626 5.344 1.00 14.40 151 ASP B CA 1
ATOM 1757 C C . ASP B 1 127 ? 36.957 33.411 4.379 1.00 15.56 151 ASP B C 1
ATOM 1758 O O . ASP B 1 127 ? 37.493 34.129 3.524 1.00 18.83 151 ASP B O 1
ATOM 1763 N N . GLY B 1 128 ? 35.635 33.250 4.472 1.00 14.86 152 GLY B N 1
ATOM 1764 C CA . GLY B 1 128 ? 34.708 33.963 3.608 1.00 13.70 152 GLY B CA 1
ATOM 1765 C C . GLY B 1 128 ? 34.536 33.355 2.243 1.00 14.18 152 GLY B C 1
ATOM 1766 O O . GLY B 1 128 ? 33.926 33.986 1.357 1.00 15.10 152 GLY B O 1
ATOM 1775 N N . ALA B 1 130 ? 32.483 31.321 0.763 1.00 11.41 154 ALA B N 1
ATOM 1776 C CA . ALA B 1 130 ? 31.193 30.666 0.991 1.00 11.19 154 ALA B CA 1
ATOM 1777 C C . ALA B 1 130 ? 30.825 29.723 -0.138 1.00 12.76 154 ALA B C 1
ATOM 1778 O O . ALA B 1 130 ? 30.296 28.622 0.107 1.00 14.05 154 ALA B O 1
ATOM 1780 N N . GLU B 1 131 ? 31.053 30.133 -1.383 1.00 11.87 155 GLU B N 1
ATOM 1781 C CA . GLU B 1 131 ? 30.718 29.260 -2.491 1.00 12.90 155 GLU B CA 1
ATOM 1782 C C . GLU B 1 131 ? 31.667 28.077 -2.571 1.00 12.77 155 GLU B C 1
ATOM 1783 O O . GLU B 1 131 ? 31.247 26.953 -2.875 1.00 13.88 155 GLU B O 1
ATOM 1789 N N . GLU B 1 132 ? 32.939 28.296 -2.307 1.00 10.63 156 GLU B N 1
ATOM 1790 C CA . GLU B 1 132 ? 33.868 27.183 -2.346 1.00 11.82 156 GLU B CA 1
ATOM 1791 C C . GLU B 1 132 ? 33.592 26.192 -1.219 1.00 13.77 156 GLU B C 1
ATOM 1792 O O . GLU B 1 132 ? 33.747 24.977 -1.418 1.00 14.56 156 GLU B O 1
ATOM 1798 N N . ALA B 1 133 ? 33.142 26.670 -0.052 1.00 13.24 157 ALA B N 1
ATOM 1799 C CA . ALA B 1 133 ? 32.749 25.728 0.990 1.00 13.15 157 ALA B CA 1
ATOM 1800 C C . ALA B 1 133 ? 31.634 24.808 0.498 1.00 13.82 157 ALA B C 1
ATOM 1801 O O . ALA B 1 133 ? 31.673 23.588 0.755 1.00 12.96 157 ALA B O 1
ATOM 1803 N N . GLU B 1 134 ? 30.658 25.357 -0.231 1.00 11.87 158 GLU B N 1
ATOM 1804 C CA . GLU B 1 134 ? 29.574 24.513 -0.745 1.00 12.14 158 GLU B CA 1
ATOM 1805 C C . GLU B 1 134 ? 30.089 23.528 -1.795 1.00 14.22 158 GLU B C 1
ATOM 1806 O O . GLU B 1 134 ? 29.713 22.343 -1.805 1.00 14.87 158 GLU B O 1
ATOM 1812 N N . SER B 1 135 ? 30.951 23.995 -2.707 1.00 14.07 159 SER B N 1
ATOM 1813 C CA . SER B 1 135 ? 31.438 23.068 -3.725 1.00 14.40 159 SER B CA 1
ATOM 1814 C C . SER B 1 135 ? 32.337 21.994 -3.110 1.00 16.45 159 SER B C 1
ATOM 1815 O O . SER B 1 135 ? 32.278 20.826 -3.524 1.00 13.85 159 SER B O 1
ATOM 1819 N N . THR B 1 136 ? 33.120 22.337 -2.072 1.00 13.43 160 THR B N 1
ATOM 1820 C CA . THR B 1 136 ? 33.985 21.342 -1.408 1.00 11.16 160 THR B CA 1
ATOM 1821 C C . THR B 1 136 ? 33.143 20.320 -0.627 1.00 12.87 160 THR B C 1
ATOM 1822 O O . THR B 1 136 ? 33.457 19.131 -0.602 1.00 13.46 160 THR B O 1
ATOM 1826 N N . LEU B 1 137 ? 32.041 20.762 -0.047 1.00 11.95 161 LEU B N 1
ATOM 1827 C CA . LEU B 1 137 ? 31.109 19.817 0.555 1.00 10.05 161 LEU B CA 1
ATOM 1828 C C . LEU B 1 137 ? 30.684 18.774 -0.458 1.00 12.52 161 LEU B 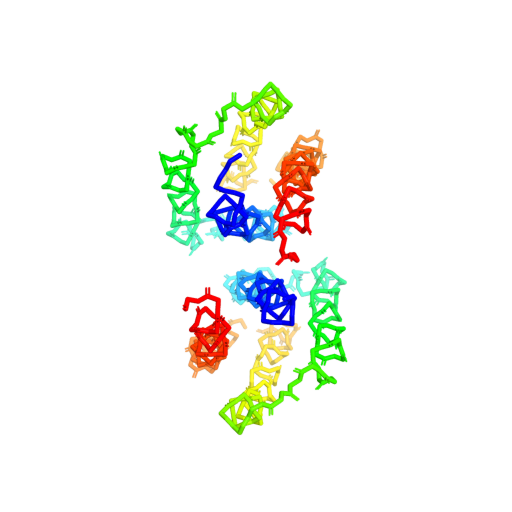C 1
ATOM 1829 O O . LEU B 1 137 ? 30.735 17.574 -0.182 1.00 12.31 161 LEU B O 1
ATOM 1834 N N . ILE B 1 138 ? 30.263 19.214 -1.650 1.00 11.32 162 ILE B N 1
ATOM 1835 C CA . ILE B 1 138 ? 29.692 18.299 -2.635 1.00 12.64 162 ILE B CA 1
ATOM 1836 C C . ILE B 1 138 ? 30.784 17.452 -3.279 1.00 11.28 162 ILE B C 1
ATOM 1837 O O . ILE B 1 138 ? 30.602 16.239 -3.495 1.00 13.21 162 ILE B O 1
ATOM 1842 N N . ASN B 1 139 ? 31.921 18.072 -3.612 1.00 12.91 163 ASN B N 1
ATOM 1843 C CA . ASN B 1 139 ? 32.867 17.346 -4.454 1.00 12.41 163 ASN B CA 1
ATOM 1844 C C . ASN B 1 139 ? 33.904 16.588 -3.656 1.00 12.58 163 ASN B C 1
ATOM 1845 O O . ASN B 1 139 ? 34.582 15.720 -4.209 1.00 14.41 163 ASN B O 1
ATOM 1854 N N . SER B 1 140 ? 34.030 16.847 -2.360 1.00 11.89 164 SER B N 1
ATOM 1855 C CA . SER B 1 140 ? 35.107 16.201 -1.599 1.00 12.35 164 SER B CA 1
ATOM 1856 C C . SER B 1 140 ? 34.621 15.580 -0.293 1.00 10.79 164 SER B C 1
ATOM 1857 O O . SER B 1 140 ? 34.883 14.395 -0.038 1.00 12.38 164 SER B O 1
ATOM 1860 N N . TYR B 1 141 ? 33.935 16.370 0.540 1.00 11.65 165 TYR B N 1
ATOM 1861 C CA . TYR B 1 141 ? 33.515 15.864 1.847 1.00 9.44 165 TYR B CA 1
ATOM 1862 C C . TYR B 1 141 ? 32.456 14.770 1.714 1.00 10.76 165 TYR B C 1
ATOM 1863 O O . TYR B 1 141 ? 32.616 13.674 2.278 1.00 11.81 165 TYR B O 1
ATOM 1872 N N . VAL B 1 142 ? 31.377 15.030 0.993 1.00 11.05 166 VAL B N 1
ATOM 1873 C CA . VAL B 1 142 ? 30.288 14.028 0.916 1.00 10.76 166 VAL B CA 1
ATOM 1874 C C . VAL B 1 142 ? 30.764 12.738 0.280 1.00 12.11 166 VAL B C 1
ATOM 1875 O O . VAL B 1 142 ? 30.491 11.655 0.838 1.00 11.71 166 VAL B O 1
ATOM 1879 N N . PRO B 1 143 ? 31.521 12.730 -0.831 1.00 12.31 167 PRO B N 1
ATOM 1880 C CA . PRO B 1 143 ? 32.031 11.448 -1.347 1.00 11.30 167 PRO B CA 1
ATOM 1881 C C . PRO B 1 143 ? 32.902 10.711 -0.348 1.00 12.18 167 PRO B C 1
ATOM 1882 O O . PRO B 1 143 ? 32.812 9.467 -0.245 1.00 12.15 167 PRO B O 1
ATOM 1886 N N . ALA B 1 144 ? 33.748 11.435 0.403 1.00 10.53 168 ALA B N 1
ATOM 1887 C CA . ALA B 1 144 ? 34.565 10.740 1.391 1.00 9.74 168 ALA B CA 1
ATOM 1888 C C . ALA B 1 144 ? 33.684 10.170 2.505 1.00 11.29 168 ALA B C 1
ATOM 1889 O O . ALA B 1 144 ? 33.899 9.042 2.969 1.00 10.76 168 ALA B O 1
ATOM 1891 N N . ALA B 1 145 ? 32.716 10.955 2.980 1.00 9.55 169 ALA B N 1
ATOM 1892 C CA . ALA B 1 145 ? 31.795 10.451 4.014 1.00 7.33 169 ALA B CA 1
ATOM 1893 C C . ALA B 1 145 ? 31.018 9.231 3.521 1.00 10.64 169 ALA B C 1
ATOM 1894 O O . ALA B 1 145 ? 30.783 8.296 4.292 1.00 10.18 169 ALA B O 1
ATOM 1896 N N . GLN B 1 146 ? 30.575 9.257 2.268 1.00 9.74 170 GLN B N 1
ATOM 1897 C CA . GLN B 1 146 ? 29.864 8.098 1.725 1.00 11.04 170 GLN B CA 1
ATOM 1898 C C . GLN B 1 146 ? 30.741 6.852 1.713 1.00 12.38 170 GLN B C 1
ATOM 1899 O O . GLN B 1 146 ? 30.254 5.760 2.062 1.00 12.49 170 GLN B O 1
ATOM 1905 N N . GLY B 1 147 ? 32.012 6.981 1.337 1.00 10.65 171 GLY B N 1
ATOM 1906 C CA . GLY B 1 147 ? 32.893 5.827 1.360 1.00 11.45 171 GLY B CA 1
ATOM 1907 C C . GLY B 1 147 ? 33.145 5.355 2.776 1.00 11.19 171 GLY B C 1
ATOM 1908 O O . GLY B 1 147 ? 33.256 4.153 3.031 1.00 12.00 171 GLY B O 1
ATOM 1909 N N . TYR B 1 148 ? 33.285 6.307 3.706 1.00 9.32 172 TYR B N 1
ATOM 1910 C CA . TYR B 1 148 ? 33.482 5.998 5.112 1.00 8.88 172 TYR B CA 1
ATOM 1911 C C . TYR B 1 148 ? 32.307 5.205 5.671 1.00 10.70 172 TYR B C 1
ATOM 1912 O O . TYR B 1 148 ? 32.501 4.128 6.274 1.00 9.31 172 TYR B O 1
ATOM 1921 N N . LEU B 1 149 ? 31.073 5.669 5.405 1.00 9.20 173 LEU B N 1
ATOM 1922 C CA . LEU B 1 149 ? 29.890 4.948 5.864 1.00 9.07 173 LEU B CA 1
ATOM 1923 C C . LEU B 1 149 ? 29.775 3.583 5.203 1.00 9.17 173 LEU B C 1
ATOM 1924 O O . LEU B 1 149 ? 29.363 2.613 5.858 1.00 10.50 173 LEU B O 1
ATOM 1929 N N . LYS B 1 150 ? 30.121 3.476 3.913 1.00 10.50 174 LYS B N 1
ATOM 1930 C CA . LYS B 1 150 ? 30.072 2.169 3.251 1.00 9.69 174 LYS B CA 1
ATOM 1931 C C . LYS B 1 150 ? 30.998 1.194 3.959 1.00 10.45 174 LYS B C 1
ATOM 1932 O O . LYS B 1 150 ? 30.628 0.036 4.217 1.00 10.82 174 LYS B O 1
ATOM 1938 N N . LEU B 1 151 ? 32.206 1.639 4.288 1.00 9.53 175 LEU B N 1
ATOM 1939 C CA . LEU B 1 151 ? 33.152 0.755 4.981 1.00 9.80 175 LEU B CA 1
ATOM 1940 C C . LEU B 1 151 ? 32.658 0.390 6.383 1.00 10.07 175 LEU B C 1
ATOM 1941 O O . LEU B 1 151 ? 32.835 -0.756 6.834 1.00 9.75 175 LEU B O 1
ATOM 1946 N N . LEU B 1 152 ? 32.044 1.340 7.098 1.00 9.77 176 LEU B N 1
ATOM 1947 C CA . LEU B 1 152 ? 31.510 0.997 8.413 1.00 9.22 176 LEU B CA 1
ATOM 1948 C C . LEU B 1 152 ? 30.408 -0.040 8.281 1.00 10.73 176 LEU B C 1
ATOM 1949 O O . LEU B 1 152 ? 30.285 -0.940 9.120 1.00 9.83 176 LEU B O 1
ATOM 1954 N N . GLY B 1 153 ? 29.605 0.065 7.216 1.00 9.30 177 GLY B N 1
ATOM 1955 C CA . GLY B 1 153 ? 28.582 -0.939 6.994 1.00 10.39 177 GLY B CA 1
ATOM 1956 C C . GLY B 1 153 ? 29.178 -2.309 6.730 1.00 10.67 177 GLY B C 1
ATOM 1957 O O . GLY B 1 153 ? 28.635 -3.323 7.189 1.00 12.21 177 GLY B O 1
ATOM 1958 N N . GLU B 1 154 ? 30.289 -2.361 5.988 1.00 9.96 178 GLU B N 1
ATOM 1959 C CA . GLU B 1 154 ? 30.959 -3.631 5.720 1.00 10.76 178 GLU B CA 1
ATOM 1960 C C . GLU B 1 154 ? 31.524 -4.216 7.003 1.00 12.63 178 GLU B C 1
ATOM 1961 O O . GLU B 1 154 ? 31.424 -5.433 7.244 1.00 11.20 178 GLU B O 1
ATOM 1967 N N . LEU B 1 155 ? 32.111 -3.368 7.853 1.00 10.81 179 LEU B N 1
ATOM 1968 C CA . LEU B 1 155 ? 32.633 -3.855 9.133 1.00 8.95 179 LEU B CA 1
ATOM 1969 C C . LEU B 1 155 ? 31.493 -4.380 10.015 1.00 10.56 179 LEU B C 1
ATOM 1970 O O . LEU B 1 155 ? 31.627 -5.429 10.678 1.00 11.08 179 LEU B O 1
ATOM 1975 N N . LEU B 1 156 ? 30.363 -3.646 10.030 1.00 9.19 180 LEU B N 1
ATOM 1976 C CA . LEU B 1 156 ? 29.188 -4.076 10.781 1.00 11.96 180 LEU B CA 1
ATOM 1977 C C . LEU B 1 156 ? 28.674 -5.414 10.273 1.00 14.15 180 LEU B C 1
ATOM 1978 O O . LEU B 1 156 ? 28.309 -6.287 11.075 1.00 14.56 180 LEU B O 1
ATOM 1983 N N . ASN B 1 157 ? 28.697 -5.619 8.954 1.00 11.21 181 ASN B N 1
ATOM 1984 C CA . ASN B 1 157 ? 28.145 -6.865 8.425 1.00 13.02 181 ASN B CA 1
ATOM 1985 C C . ASN B 1 157 ? 28.976 -8.076 8.835 1.00 14.77 181 ASN B C 1
ATOM 1986 O O . ASN B 1 157 ? 28.417 -9.171 8.982 1.00 13.72 181 ASN B O 1
ATOM 1991 N N . LEU B 1 158 ? 30.287 -7.909 9.081 1.00 12.00 182 LEU B N 1
ATOM 1992 C CA . LEU B 1 158 ? 31.083 -9.023 9.595 1.00 11.44 182 LEU B CA 1
ATOM 1993 C C . LEU B 1 158 ? 30.595 -9.423 10.974 1.00 13.31 182 LEU B C 1
ATOM 1994 O O . LEU B 1 158 ? 30.621 -10.617 11.312 1.00 14.26 182 LEU B O 1
ATOM 1999 N N . GLN B 1 159 ? 30.150 -8.445 11.791 1.00 11.42 183 GLN B N 1
ATOM 2000 C CA . GLN B 1 159 ? 29.662 -8.775 13.124 1.00 11.34 183 GLN B CA 1
ATOM 2001 C C . GLN B 1 159 ? 28.318 -9.459 13.030 1.00 13.78 183 GLN B C 1
ATOM 2002 O O . GLN B 1 159 ? 28.069 -10.446 13.737 1.00 14.67 183 GLN B O 1
ATOM 2008 N N . ARG B 1 160 ? 27.449 -8.950 12.156 1.00 15.74 184 ARG B N 1
ATOM 2009 C CA . ARG B 1 160 ? 26.144 -9.583 11.974 1.00 15.50 184 ARG B CA 1
ATOM 2010 C C . ARG B 1 160 ? 26.303 -11.008 11.483 1.00 18.06 184 ARG B C 1
ATOM 2011 O O . ARG B 1 160 ? 25.566 -11.905 11.927 1.00 21.40 184 ARG B O 1
ATOM 2019 N N . ALA B 1 161 ? 27.263 -11.254 10.586 1.00 17.05 185 ALA B N 1
ATOM 2020 C CA . ALA B 1 161 ? 27.540 -12.622 10.145 1.00 18.64 185 ALA B CA 1
ATOM 2021 C C . ALA B 1 161 ? 27.950 -13.508 11.310 1.00 24.05 185 ALA B C 1
ATOM 2022 O O . ALA B 1 161 ? 27.543 -14.673 11.375 1.00 26.07 185 ALA B O 1
ATOM 2024 N N . SER B 1 162 ? 28.792 -12.996 12.217 1.00 24.25 186 SER B N 1
ATOM 2025 C CA . SER B 1 162 ? 29.177 -13.790 13.382 1.00 23.98 186 SER B CA 1
ATOM 2026 C C . SER B 1 162 ? 27.974 -14.061 14.274 1.00 29.31 186 SER B C 1
ATOM 2027 O O . SER B 1 162 ? 27.822 -15.173 14.789 1.00 35.29 186 SER B O 1
ATOM 2030 N N . LEU B 1 163 ? 27.091 -13.064 14.463 1.00 24.77 187 LEU B N 1
ATOM 2031 C CA . LEU B 1 163 ? 25.918 -13.253 15.321 1.00 26.39 187 LEU B CA 1
ATOM 2032 C C . LEU B 1 163 ? 24.850 -14.133 14.678 1.00 43.16 187 LEU B C 1
ATOM 2033 O O . LEU B 1 163 ? 24.019 -14.703 15.397 1.00 43.16 187 LEU B O 1
ATOM 2038 N N . ASP B 1 164 ? 24.849 -14.257 13.355 1.00 41.85 188 ASP B N 1
ATOM 2039 C CA . ASP B 1 164 ? 24.028 -15.257 12.677 1.00 47.62 188 ASP B CA 1
ATOM 2040 C C . ASP B 1 164 ? 24.901 -16.444 12.304 1.00 47.96 188 ASP B C 1
ATOM 2041 O O . ASP B 1 164 ? 24.577 -17.581 12.627 1.00 55.48 188 ASP B O 1
#

Nearest PDB structures (foldseek):
  5xua-assembly2_C  TM=9.017E-01  e=2.221E-13  Comamonas testosteroni CNB-2
  6s37-assembly1_A  TM=6.482E-01  e=3.248E-01  Pseudomonas putida KT2440
  6s1a-assembly1_B  TM=6.453E-01  e=3.605E-01  Pseudomonas putida KT2440
  6s37-assembly1_B  TM=6.472E-01  e=5.472E-01  Pseudomonas putida KT2440
  8jh6-assembly1_B  TM=4.163E-01  e=1.636E+00  synthetic construct

Radius of gyration: 19.06 Å; Cα contacts (8 Å, |Δi|>4): 282; chains: 2; bounding box: 38×53×36 Å

Foldseek 3Di:
DPLVVLLVLLVLVLVLLVVLLVQLVVLQPDQPLCSLVVCVVVNVVSVVSNVVSCVVCVVVQDDVVLVVLVVVCVLVVQQVVLSVVLNVDSNVGHPVSNVSCVVGNVVSSVVNSVSSVVNSVVSVVVCVVPVD/DLLVVVLVLLVLLLVLLVVLLVLLLCCQQDQDLCSLVVCVVVNVVSVVSNVVSCVVCVVSDDDPVLVVLVVVCCLVVQQVVLSVVLSVPSVVHHVVSNVSSVPGNVVSSVVNSVSSVVNNVVSVVVVD

B-factor: mean 20.93, std 13.35, range [7.33, 254.23]